Protein AF-A0A928YIR8-F1 (afdb_monomer)

Solvent-accessible surface area (backbone atoms only — not comparable to full-atom values): 10451 Å² total; per-residue (Å²): 141,81,83,78,79,80,79,69,81,86,60,67,26,74,72,43,82,44,59,33,62,51,23,65,80,41,49,69,64,38,48,52,50,54,52,49,47,69,68,24,63,66,56,48,53,52,30,46,73,36,38,26,36,39,37,39,37,25,45,78,50,76,82,36,16,16,45,24,34,45,36,41,33,59,56,59,87,77,62,70,86,77,59,74,80,74,80,69,84,79,54,55,49,80,48,75,18,68,12,80,31,99,38,52,70,60,2,43,52,44,4,45,50,48,44,48,49,26,47,37,68,64,62,91,90,46,93,36,70,29,48,52,54,52,54,51,48,54,51,48,52,56,52,48,59,51,52,68,35,72,90,62,71,71,67,101,58,91,77,46,72,44,57,38,50,58,49,50,54,52,49,54,53,50,52,54,51,50,52,53,57,62,74,72,110

Foldseek 3Di:
DDDPDDPDPPQDFAPEEEEEDCCVVVVVLVVLLVVLQVPQPLSRVLRSVFHWYWYWYKYQDPQLKIKTKIKIFGDQPDDDDVVVPDDDDLRIDIDIFMAHDNHNVRRSVRRSVVSSLCSDDDDDPDDSPVNVSVSSVVSVVVLCVLCVDPVNVDDPDPRDSNNSVVVVVVVVVVVVVVVVVVVVD

Structure (mmCIF, N/CA/C/O backbone):
data_AF-A0A928YIR8-F1
#
_entry.id   AF-A0A928YIR8-F1
#
loop_
_atom_site.group_PDB
_atom_site.id
_atom_site.type_symbol
_atom_site.label_atom_id
_atom_site.label_alt_id
_atom_site.label_comp_id
_atom_site.label_asym_id
_atom_site.label_entity_id
_atom_site.label_seq_id
_atom_site.pdbx_PDB_ins_code
_atom_site.Cartn_x
_atom_site.Cartn_y
_atom_site.Cartn_z
_atom_site.occupancy
_atom_site.B_iso_or_equiv
_atom_site.auth_seq_id
_atom_site.auth_comp_id
_atom_site.auth_asym_id
_atom_site.auth_atom_id
_atom_site.pdbx_PDB_model_num
ATOM 1 N N . MET A 1 1 ? -3.904 -4.992 46.314 1.00 41.78 1 MET A N 1
ATOM 2 C CA . MET A 1 1 ? -3.187 -4.894 45.025 1.00 41.78 1 MET A CA 1
ATOM 3 C C . MET A 1 1 ? -3.331 -6.210 44.288 1.00 41.78 1 MET A C 1
ATOM 5 O O . MET A 1 1 ? -2.848 -7.203 44.804 1.00 41.78 1 MET A O 1
ATOM 9 N N . GLN A 1 2 ? -3.997 -6.208 43.135 1.00 26.34 2 GLN A N 1
ATOM 10 C CA . GLN A 1 2 ? -3.783 -7.139 42.020 1.00 26.34 2 GLN A CA 1
ATOM 11 C C . GLN A 1 2 ? -4.569 -6.567 40.833 1.00 26.34 2 GLN A C 1
ATOM 13 O O . GLN A 1 2 ? -5.792 -6.646 40.781 1.00 26.34 2 GLN A O 1
ATOM 18 N N . VAL A 1 3 ? -3.856 -5.875 39.943 1.00 32.91 3 VAL A N 1
ATOM 19 C CA . VAL A 1 3 ? -4.401 -5.376 38.679 1.00 32.91 3 VAL A CA 1
ATOM 20 C C . VAL A 1 3 ? -4.485 -6.586 37.757 1.00 32.91 3 VAL A C 1
ATOM 22 O O . VAL A 1 3 ? -3.459 -7.174 37.417 1.00 32.91 3 VAL A O 1
ATOM 25 N N . GLN A 1 4 ? -5.709 -7.003 37.431 1.00 32.56 4 GLN A N 1
ATOM 26 C CA . GLN A 1 4 ? -5.961 -8.057 36.455 1.00 32.56 4 GLN A CA 1
ATOM 27 C C . GLN A 1 4 ? -5.321 -7.665 35.124 1.00 32.56 4 GLN A C 1
ATOM 29 O O . GLN A 1 4 ? -5.516 -6.555 34.628 1.00 32.56 4 GLN A O 1
ATOM 34 N N . GLY A 1 5 ? -4.514 -8.586 34.596 1.00 32.31 5 GLY A N 1
ATOM 35 C CA . GLY A 1 5 ? -3.762 -8.413 33.366 1.00 32.31 5 GLY A CA 1
ATOM 36 C C . GLY A 1 5 ? -4.675 -7.992 32.225 1.00 32.31 5 GLY A C 1
ATOM 37 O O . GLY A 1 5 ? -5.588 -8.716 31.838 1.00 32.31 5 GLY A O 1
ATOM 38 N N . THR A 1 6 ? -4.401 -6.815 31.674 1.00 28.73 6 THR A N 1
ATOM 39 C CA . THR A 1 6 ? -4.947 -6.378 30.399 1.00 28.73 6 THR A CA 1
ATOM 40 C C . THR A 1 6 ? -4.456 -7.347 29.332 1.00 28.73 6 THR A C 1
ATOM 42 O O . THR A 1 6 ? -3.306 -7.273 28.898 1.00 28.73 6 THR A O 1
ATOM 45 N N . THR A 1 7 ? -5.305 -8.287 28.922 1.00 37.44 7 THR A N 1
ATOM 46 C CA . THR A 1 7 ? -5.120 -9.049 27.686 1.00 37.44 7 THR A CA 1
ATOM 47 C C . THR A 1 7 ? -5.115 -8.060 26.525 1.00 37.44 7 THR A C 1
ATOM 49 O O . THR A 1 7 ? -6.163 -7.677 26.009 1.00 37.44 7 THR A O 1
ATOM 52 N N . SER A 1 8 ? -3.918 -7.605 26.154 1.00 35.88 8 SER A N 1
ATOM 53 C CA . SER A 1 8 ? -3.668 -6.851 24.931 1.00 35.88 8 SER A CA 1
ATOM 54 C C . SER A 1 8 ? -4.273 -7.613 23.749 1.00 35.88 8 SER A C 1
ATOM 56 O O . SER A 1 8 ? -4.075 -8.832 23.666 1.00 35.88 8 SER A O 1
ATOM 58 N N . PRO A 1 9 ? -4.997 -6.959 22.824 1.00 39.88 9 PRO A N 1
ATOM 59 C CA . PRO A 1 9 ? -5.522 -7.662 21.668 1.00 39.88 9 PRO A CA 1
ATOM 60 C C . PRO A 1 9 ? -4.339 -8.216 20.872 1.00 39.88 9 PRO A C 1
ATOM 62 O O . PRO A 1 9 ? -3.368 -7.512 20.589 1.00 39.88 9 PRO A O 1
ATOM 65 N N . ASN A 1 10 ? -4.395 -9.507 20.565 1.00 44.19 10 ASN A N 1
ATOM 66 C CA . ASN A 1 10 ? -3.328 -10.237 19.892 1.00 44.19 10 ASN A CA 1
ATOM 67 C C . ASN A 1 10 ? -3.354 -9.886 18.387 1.00 44.19 10 ASN A C 1
ATOM 69 O O . ASN A 1 10 ? -3.791 -10.686 17.563 1.00 44.19 10 ASN A O 1
ATOM 73 N N . PHE A 1 11 ? -2.974 -8.653 18.033 1.00 46.66 11 PHE A N 1
ATOM 74 C CA . PHE A 1 11 ? -2.904 -8.174 16.650 1.00 46.66 11 PHE A CA 1
ATOM 75 C C . PHE A 1 11 ? -1.733 -8.852 15.926 1.00 46.66 11 PHE A C 1
ATOM 77 O O . PHE A 1 11 ? -0.574 -8.686 16.312 1.00 46.66 11 PHE A O 1
ATOM 84 N N . LYS A 1 12 ? -2.019 -9.632 14.876 1.00 49.28 12 LYS A N 1
ATOM 85 C CA . LYS A 1 12 ? -1.015 -10.403 14.128 1.00 49.28 12 LYS A CA 1
ATOM 86 C C . LYS A 1 12 ? -0.893 -9.908 12.686 1.00 49.28 12 LYS A C 1
ATOM 88 O O . LYS A 1 12 ? -1.198 -10.648 11.761 1.00 49.28 12 LYS A O 1
ATOM 93 N N . ALA A 1 13 ? -0.314 -8.710 12.555 1.00 68.81 13 ALA A N 1
ATOM 94 C CA . ALA A 1 13 ? 0.559 -8.234 11.469 1.00 68.81 13 ALA A CA 1
ATOM 95 C C . ALA A 1 13 ? 0.169 -8.548 9.996 1.00 68.81 13 ALA A C 1
ATOM 97 O O . ALA A 1 13 ? -0.926 -8.990 9.659 1.00 68.81 13 ALA A O 1
ATOM 98 N N . ILE A 1 14 ? 1.084 -8.253 9.062 1.00 75.19 14 ILE A N 1
ATOM 99 C CA . ILE A 1 14 ? 0.921 -8.505 7.621 1.00 75.19 14 ILE A CA 1
ATOM 100 C C . ILE A 1 14 ? 0.743 -10.010 7.379 1.00 75.19 14 ILE A C 1
ATOM 102 O O . ILE A 1 14 ? 1.690 -10.784 7.513 1.00 75.19 14 ILE A O 1
ATOM 106 N N . LYS A 1 15 ? -0.455 -10.427 6.965 1.00 75.88 15 LYS A N 1
ATOM 107 C CA . LYS A 1 15 ? -0.803 -11.841 6.758 1.00 75.88 15 LYS A CA 1
ATOM 108 C C . LYS A 1 15 ? -0.308 -12.410 5.442 1.00 75.88 15 LYS A C 1
ATOM 110 O O . LYS A 1 15 ? -0.031 -13.601 5.336 1.00 75.88 15 LYS A O 1
ATOM 115 N N . SER A 1 16 ? -0.225 -11.572 4.415 1.00 80.19 16 SER A N 1
ATOM 116 C CA . SER A 1 16 ? 0.362 -11.959 3.137 1.00 80.19 16 SER A CA 1
ATOM 117 C C . SER A 1 16 ? 0.854 -10.745 2.373 1.00 80.19 16 SER A C 1
ATOM 119 O O . SER A 1 16 ? 0.179 -9.716 2.365 1.00 80.19 16 SER A O 1
ATOM 121 N N . VAL A 1 17 ? 1.966 -10.915 1.664 1.00 87.00 17 VAL A N 1
ATOM 122 C CA . VAL A 1 17 ? 2.472 -9.975 0.662 1.00 87.00 17 VAL A CA 1
ATOM 123 C C . VAL A 1 17 ? 2.492 -10.691 -0.679 1.00 87.00 17 VAL A C 1
ATOM 125 O O . VAL A 1 17 ? 3.039 -11.790 -0.773 1.00 87.00 17 VAL A O 1
ATOM 128 N N . ARG A 1 18 ? 1.876 -10.105 -1.707 1.00 91.00 18 ARG A N 1
ATOM 129 C CA . ARG A 1 18 ? 1.833 -10.680 -3.057 1.00 91.00 18 ARG A CA 1
ATOM 130 C C . ARG A 1 18 ? 2.233 -9.654 -4.101 1.00 91.00 18 ARG A C 1
ATOM 132 O O . ARG A 1 18 ? 1.805 -8.509 -4.022 1.00 91.00 18 ARG A O 1
ATOM 139 N N . CYS A 1 19 ? 2.981 -10.111 -5.097 1.00 92.25 19 CYS A N 1
ATOM 140 C CA . CYS A 1 19 ? 3.192 -9.396 -6.348 1.00 92.25 19 CYS A CA 1
ATOM 141 C C . CYS A 1 19 ? 2.367 -10.077 -7.448 1.00 92.25 19 CYS A C 1
ATOM 143 O O . CYS A 1 19 ? 2.414 -11.300 -7.610 1.00 92.25 19 CYS A O 1
ATOM 145 N N . GLU A 1 20 ? 1.583 -9.297 -8.185 1.00 91.50 20 GLU A N 1
ATOM 146 C CA . GLU A 1 20 ? 0.649 -9.774 -9.203 1.00 91.50 20 GLU A CA 1
ATOM 147 C C . GLU A 1 20 ? 0.781 -9.004 -10.523 1.00 91.50 20 GLU A C 1
ATOM 149 O O . GLU A 1 20 ? 1.375 -7.927 -10.590 1.00 91.50 20 GLU A O 1
ATOM 154 N N . GLY A 1 21 ? 0.228 -9.588 -11.591 1.00 93.44 21 GLY A N 1
ATOM 155 C CA . GLY A 1 21 ? 0.284 -9.020 -12.935 1.00 93.44 21 GLY A CA 1
ATOM 156 C C . GLY A 1 21 ? 1.716 -8.921 -13.466 1.00 93.44 21 GLY A C 1
ATOM 157 O O . GLY A 1 21 ? 2.490 -9.874 -13.348 1.00 93.44 21 GLY A O 1
ATOM 158 N N . LEU A 1 22 ? 2.072 -7.775 -14.044 1.00 94.44 22 LEU A N 1
ATOM 159 C CA . LEU A 1 22 ? 3.396 -7.513 -14.609 1.00 94.44 22 LEU A CA 1
ATOM 160 C C . LEU A 1 22 ? 4.515 -7.671 -13.573 1.00 94.44 22 LEU A C 1
ATOM 162 O O . LEU A 1 22 ? 5.586 -8.136 -13.938 1.00 94.44 22 LEU A O 1
ATOM 166 N N . TYR A 1 23 ? 4.269 -7.446 -12.278 1.00 95.06 23 TYR A N 1
ATOM 167 C CA . TYR A 1 23 ? 5.283 -7.688 -11.242 1.00 95.06 23 TYR A CA 1
ATOM 168 C C . TYR A 1 23 ? 5.663 -9.161 -11.051 1.00 95.06 23 TYR A C 1
ATOM 170 O O . TYR A 1 23 ? 6.688 -9.443 -10.441 1.00 95.06 23 TYR A O 1
ATOM 178 N N . LYS A 1 24 ? 4.884 -10.118 -11.575 1.00 94.00 24 LYS A N 1
ATOM 179 C CA . LYS A 1 24 ? 5.330 -11.521 -11.655 1.00 94.00 24 LYS A CA 1
ATOM 180 C C . LYS A 1 24 ? 6.338 -11.747 -12.782 1.00 94.00 24 LYS A C 1
ATOM 182 O O . LYS A 1 24 ? 7.155 -12.653 -12.678 1.00 94.00 24 LYS A O 1
ATOM 187 N N . LYS A 1 25 ? 6.248 -10.953 -13.854 1.00 92.88 25 LYS A N 1
ATOM 188 C CA . LYS A 1 25 ? 7.163 -10.996 -15.005 1.00 92.88 25 LYS A CA 1
ATOM 189 C C . LYS A 1 25 ? 8.419 -10.145 -14.770 1.00 92.88 25 LYS A C 1
ATOM 191 O O . LYS A 1 25 ? 9.476 -10.503 -15.266 1.00 92.88 25 LYS A O 1
ATOM 196 N N . PHE A 1 26 ? 8.282 -9.075 -13.986 1.00 92.69 26 PHE A N 1
ATOM 197 C CA . PHE A 1 26 ? 9.312 -8.092 -13.635 1.00 92.69 26 PHE A CA 1
ATOM 198 C C . PHE A 1 26 ? 9.459 -8.011 -12.098 1.00 92.69 26 PHE A C 1
ATOM 200 O O . PHE A 1 26 ? 8.993 -7.051 -11.464 1.00 92.69 26 PHE A O 1
ATOM 207 N N . PRO A 1 27 ? 9.988 -9.071 -11.452 1.00 92.50 27 PRO A N 1
ATOM 208 C CA . PRO A 1 27 ? 10.018 -9.198 -9.993 1.00 92.50 27 PRO A CA 1
ATOM 209 C C . PRO A 1 27 ? 10.879 -8.137 -9.297 1.00 92.50 27 PRO A C 1
ATOM 211 O O . PRO A 1 27 ? 10.595 -7.775 -8.156 1.00 92.50 27 PRO A O 1
ATOM 214 N N . GLU A 1 28 ? 11.899 -7.609 -9.968 1.00 94.94 28 GLU A N 1
ATOM 215 C CA . GLU A 1 28 ? 12.758 -6.531 -9.478 1.00 94.94 28 GLU A CA 1
ATOM 216 C C . GLU A 1 28 ? 11.964 -5.254 -9.182 1.00 94.94 28 GLU A C 1
ATOM 218 O O . GLU A 1 28 ? 12.128 -4.665 -8.112 1.00 94.94 28 GLU A O 1
ATOM 223 N N . GLN A 1 29 ? 11.019 -4.888 -10.054 1.00 93.38 29 GLN A N 1
ATOM 224 C CA . GLN A 1 29 ? 10.150 -3.727 -9.846 1.00 93.38 29 GLN A CA 1
ATOM 225 C C . GLN A 1 29 ? 9.183 -3.955 -8.677 1.00 93.38 29 GLN A C 1
ATOM 227 O O . GLN A 1 29 ? 8.980 -3.077 -7.837 1.00 93.38 29 GLN A O 1
ATOM 232 N N . GLY A 1 30 ? 8.637 -5.171 -8.561 1.00 92.62 30 GLY A N 1
ATOM 233 C CA . GLY A 1 30 ? 7.796 -5.547 -7.423 1.00 92.62 30 GLY A CA 1
ATOM 234 C C . GLY A 1 30 ? 8.561 -5.503 -6.096 1.00 92.62 30 GLY A C 1
ATOM 235 O O . GLY A 1 30 ? 8.044 -5.008 -5.094 1.00 92.62 30 GLY A O 1
ATOM 236 N N . LYS A 1 31 ? 9.818 -5.965 -6.089 1.00 94.06 31 LYS A N 1
ATOM 237 C CA . LYS A 1 31 ? 10.697 -5.936 -4.914 1.00 94.06 31 LYS A CA 1
ATOM 238 C C . LYS A 1 31 ? 10.965 -4.507 -4.439 1.00 94.06 31 LYS A C 1
ATOM 240 O O . LYS A 1 31 ? 10.884 -4.268 -3.239 1.00 94.06 31 LYS A O 1
ATOM 245 N N . ILE A 1 32 ? 11.199 -3.558 -5.351 1.00 94.06 32 ILE A N 1
ATOM 246 C CA . ILE A 1 32 ? 11.376 -2.136 -5.004 1.00 94.06 32 ILE A CA 1
ATOM 247 C C . ILE A 1 32 ? 10.167 -1.613 -4.224 1.00 94.06 32 ILE A C 1
ATOM 249 O O . ILE A 1 32 ? 10.341 -0.961 -3.192 1.00 94.06 32 ILE A O 1
ATOM 253 N N . LEU A 1 33 ? 8.943 -1.928 -4.660 1.00 93.06 33 LEU A N 1
ATOM 254 C CA . LEU A 1 33 ? 7.741 -1.484 -3.952 1.00 93.06 33 LEU A CA 1
ATOM 255 C C . LEU A 1 33 ? 7.602 -2.129 -2.578 1.00 93.06 33 LEU A C 1
ATOM 257 O O . LEU A 1 33 ? 7.309 -1.434 -1.608 1.00 93.06 33 LEU A O 1
ATOM 261 N N . VAL A 1 34 ? 7.831 -3.441 -2.486 1.00 93.19 34 VAL A N 1
ATOM 262 C CA . VAL A 1 34 ? 7.754 -4.174 -1.217 1.00 93.19 34 VAL A CA 1
ATOM 263 C C . VAL A 1 34 ? 8.771 -3.631 -0.215 1.00 93.19 34 VAL A C 1
ATOM 265 O O . VAL A 1 34 ? 8.421 -3.399 0.942 1.00 93.19 34 VAL A O 1
ATOM 268 N N . ASP A 1 35 ? 10.011 -3.417 -0.649 1.00 92.88 35 ASP A N 1
ATOM 269 C CA . ASP A 1 35 ? 11.085 -2.906 0.202 1.00 92.88 35 ASP A CA 1
ATOM 270 C C . ASP A 1 35 ? 10.786 -1.457 0.627 1.00 92.88 35 ASP A C 1
ATOM 272 O O . ASP A 1 35 ? 10.880 -1.129 1.809 1.00 92.88 35 ASP A O 1
ATOM 276 N N . THR A 1 36 ? 10.322 -0.608 -0.297 1.00 92.00 36 THR A N 1
ATOM 277 C CA . THR A 1 36 ? 9.926 0.779 0.015 1.00 92.00 36 THR A CA 1
ATOM 278 C C . THR A 1 36 ? 8.767 0.827 1.014 1.00 92.00 36 THR A C 1
ATOM 280 O O . THR A 1 36 ? 8.827 1.576 1.987 1.00 92.00 36 THR A O 1
ATOM 283 N N . PHE A 1 37 ? 7.739 -0.006 0.829 1.00 91.56 37 PHE A N 1
ATOM 284 C CA . PHE A 1 37 ? 6.606 -0.098 1.750 1.00 91.56 37 PHE A CA 1
ATOM 285 C C . PHE A 1 37 ? 7.050 -0.529 3.152 1.00 91.56 37 PHE A C 1
ATOM 287 O O . PHE A 1 37 ? 6.635 0.065 4.144 1.00 91.56 37 PHE A O 1
ATOM 294 N N . LYS A 1 38 ? 7.924 -1.540 3.246 1.00 89.44 38 LYS A N 1
ATOM 295 C CA . LYS A 1 38 ? 8.458 -2.031 4.527 1.00 89.44 38 LYS A CA 1
ATOM 296 C C . LYS A 1 38 ? 9.321 -1.000 5.253 1.00 89.44 38 LYS A C 1
ATOM 298 O O . LYS A 1 38 ? 9.377 -1.020 6.480 1.00 89.44 38 LYS A O 1
ATOM 303 N N . ASN A 1 39 ? 9.979 -0.114 4.511 1.00 89.44 39 ASN A N 1
ATOM 304 C CA . ASN A 1 39 ? 10.796 0.958 5.075 1.00 89.44 39 ASN A CA 1
ATOM 305 C C . ASN A 1 39 ? 9.970 2.177 5.520 1.00 89.44 39 ASN A C 1
ATOM 307 O O . ASN A 1 39 ? 10.474 3.007 6.277 1.00 89.44 39 ASN A O 1
ATOM 311 N N . ASN A 1 40 ? 8.707 2.287 5.099 1.00 88.38 40 ASN A N 1
ATOM 312 C CA . ASN A 1 40 ? 7.803 3.334 5.561 1.00 88.38 40 ASN A CA 1
ATOM 313 C C . ASN A 1 40 ? 7.278 3.002 6.972 1.00 88.38 40 ASN A C 1
ATOM 315 O O . ASN A 1 40 ? 6.530 2.040 7.177 1.00 88.38 40 ASN A O 1
ATOM 319 N N . LYS A 1 41 ? 7.656 3.819 7.962 1.00 87.25 41 LYS A N 1
ATOM 320 C CA . LYS A 1 41 ? 7.324 3.580 9.376 1.00 87.25 41 LYS A CA 1
ATOM 321 C C . LYS A 1 41 ? 5.823 3.649 9.625 1.00 87.25 41 LYS A C 1
ATOM 323 O O . LYS A 1 41 ? 5.278 2.771 10.290 1.00 87.25 41 LYS A O 1
ATOM 328 N N . THR A 1 42 ? 5.155 4.642 9.043 1.00 87.75 42 THR A N 1
ATOM 329 C CA . THR A 1 42 ? 3.708 4.846 9.199 1.00 87.75 42 THR A CA 1
ATOM 330 C C . THR A 1 42 ? 2.909 3.653 8.663 1.00 87.75 42 THR A C 1
ATOM 332 O O . THR A 1 42 ? 1.983 3.168 9.316 1.00 87.75 42 THR A O 1
ATOM 335 N N . ALA A 1 43 ? 3.297 3.127 7.500 1.00 89.19 43 ALA A N 1
ATOM 336 C CA . ALA A 1 43 ? 2.702 1.941 6.897 1.00 89.19 43 ALA A CA 1
ATOM 337 C C . ALA A 1 43 ? 2.896 0.703 7.770 1.00 89.19 43 ALA A C 1
ATOM 339 O O . ALA A 1 43 ? 1.937 -0.028 8.034 1.00 89.19 43 ALA A O 1
ATOM 340 N N . MET 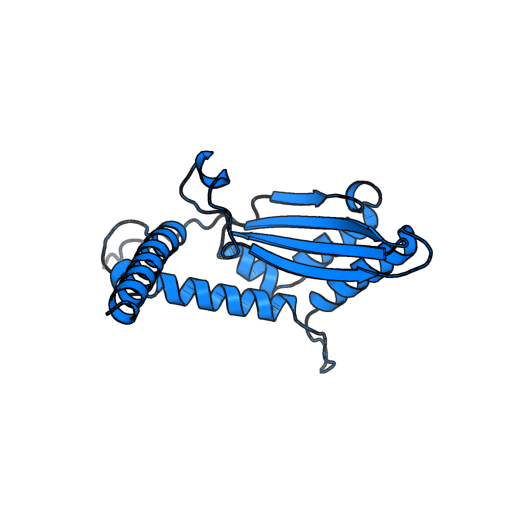A 1 44 ? 4.108 0.494 8.285 1.00 88.69 44 MET A N 1
ATOM 341 C CA . MET A 1 44 ? 4.392 -0.638 9.162 1.00 88.69 44 MET A CA 1
ATOM 342 C C . MET A 1 44 ? 3.658 -0.548 10.501 1.00 88.69 44 MET A C 1
ATOM 344 O O . MET A 1 44 ? 3.186 -1.566 11.000 1.00 88.69 44 MET A O 1
ATOM 348 N N . GLU A 1 45 ? 3.510 0.644 11.077 1.00 85.75 45 GLU A N 1
ATOM 349 C CA . GLU A 1 45 ? 2.702 0.851 12.282 1.00 85.75 45 GLU A CA 1
ATOM 350 C C . GLU A 1 45 ? 1.219 0.589 12.038 1.00 85.75 45 GLU A C 1
ATOM 352 O O . GLU A 1 45 ? 0.574 -0.078 12.847 1.00 85.75 45 GLU A O 1
ATOM 357 N N . PHE A 1 46 ? 0.680 1.044 10.907 1.00 85.75 46 PHE A N 1
ATOM 358 C CA . PHE A 1 46 ? -0.689 0.725 10.515 1.00 85.75 46 PHE A CA 1
ATOM 359 C C . PHE A 1 46 ? -0.894 -0.793 10.395 1.00 85.75 46 PHE A C 1
ATOM 361 O O . PHE A 1 46 ? -1.835 -1.341 10.967 1.00 85.75 46 PHE A O 1
ATOM 368 N N . CYS A 1 47 ? 0.032 -1.496 9.738 1.00 83.75 47 CYS A N 1
ATOM 369 C CA . CYS A 1 47 ? -0.026 -2.952 9.581 1.00 83.75 47 CYS A CA 1
ATOM 370 C C . CYS A 1 47 ? 0.192 -3.729 10.892 1.00 83.75 47 CYS A C 1
ATOM 372 O O . CYS A 1 47 ? -0.097 -4.920 10.940 1.00 83.75 47 CYS A O 1
ATOM 374 N N . LYS A 1 48 ? 0.718 -3.100 11.954 1.00 81.38 48 LYS A N 1
ATOM 375 C CA . LYS A 1 48 ? 0.777 -3.698 13.302 1.00 81.38 48 LYS A CA 1
ATOM 376 C C . LYS A 1 48 ? -0.559 -3.596 14.036 1.00 81.38 48 LYS A C 1
ATOM 378 O O . LYS A 1 48 ? -0.839 -4.437 14.882 1.00 81.38 48 LYS A O 1
ATOM 383 N N . LYS A 1 49 ? -1.360 -2.570 13.733 1.00 76.81 49 LYS A N 1
ATOM 384 C CA . LYS A 1 49 ? -2.672 -2.333 14.359 1.00 76.81 49 LYS A CA 1
ATOM 385 C C . LYS A 1 49 ? -3.772 -3.200 13.758 1.00 76.81 49 LYS A C 1
ATOM 387 O O . LYS A 1 49 ? -4.742 -3.502 14.443 1.00 76.81 49 LYS A O 1
ATOM 392 N N . TYR A 1 50 ? -3.638 -3.578 12.491 1.00 75.62 50 TYR A N 1
ATOM 393 C CA . TYR A 1 50 ? -4.678 -4.284 11.753 1.00 75.62 50 TYR A CA 1
ATOM 394 C C . TYR A 1 50 ? -4.103 -5.489 11.019 1.00 75.62 50 TYR A C 1
ATOM 396 O O . TYR A 1 50 ? -3.013 -5.429 10.455 1.00 75.62 50 TYR A O 1
ATOM 404 N N . ASP A 1 51 ? -4.873 -6.571 10.977 1.00 75.25 51 ASP A N 1
ATOM 405 C CA . ASP A 1 51 ? -4.565 -7.716 10.134 1.00 75.25 51 ASP A CA 1
ATOM 406 C C . ASP A 1 51 ? -4.747 -7.316 8.665 1.00 75.25 51 ASP A C 1
ATOM 408 O O . ASP A 1 51 ? -5.863 -7.022 8.231 1.00 75.25 51 ASP A O 1
ATOM 412 N N . VAL A 1 52 ? -3.664 -7.311 7.887 1.00 79.94 52 VAL A N 1
ATOM 413 C CA . VAL A 1 52 ? -3.710 -6.845 6.493 1.00 79.94 52 VAL A CA 1
ATOM 414 C C . VAL A 1 52 ? -3.204 -7.872 5.494 1.00 79.94 52 VAL A C 1
ATOM 416 O O . VAL A 1 52 ? -2.268 -8.632 5.755 1.00 79.94 52 VAL A O 1
ATOM 419 N N . LYS A 1 53 ? -3.786 -7.845 4.296 1.00 84.81 53 LYS A N 1
ATOM 420 C CA . LYS A 1 53 ? -3.241 -8.486 3.096 1.00 84.81 53 LYS A CA 1
ATOM 421 C C . LYS A 1 53 ? -2.761 -7.404 2.140 1.00 84.81 53 LYS A C 1
ATOM 423 O O . LYS A 1 53 ? -3.530 -6.520 1.773 1.00 84.81 53 LYS A O 1
ATOM 428 N N . LEU A 1 54 ? -1.500 -7.494 1.734 1.00 89.25 54 LEU A N 1
ATOM 429 C CA . LEU A 1 54 ? -0.862 -6.564 0.810 1.00 89.25 54 LEU A CA 1
ATOM 430 C C . LEU A 1 54 ? -0.753 -7.201 -0.574 1.00 89.25 54 LEU A C 1
ATOM 432 O O . LEU A 1 54 ? -0.215 -8.304 -0.714 1.00 89.25 54 LEU A O 1
ATOM 436 N N . VAL A 1 55 ? -1.240 -6.496 -1.592 1.00 91.56 55 VAL A N 1
ATOM 437 C CA . VAL A 1 55 ? -1.094 -6.883 -2.997 1.00 91.56 55 VAL A CA 1
ATOM 438 C C . VAL A 1 55 ? -0.492 -5.718 -3.773 1.00 91.56 55 VAL A C 1
ATOM 440 O O . VAL A 1 55 ? -1.079 -4.644 -3.856 1.00 91.56 55 VAL A O 1
ATOM 443 N N . PHE A 1 56 ? 0.676 -5.956 -4.356 1.00 93.88 56 PHE A N 1
ATOM 444 C CA . PHE A 1 56 ? 1.327 -5.081 -5.320 1.00 93.88 56 PHE A CA 1
ATOM 445 C C . PHE A 1 56 ? 0.980 -5.601 -6.710 1.00 93.88 56 PHE A C 1
ATOM 447 O O . PHE A 1 56 ? 1.357 -6.716 -7.074 1.00 93.88 56 PHE A O 1
ATOM 454 N N . HIS A 1 57 ? 0.219 -4.831 -7.476 1.00 94.38 57 HIS A N 1
ATOM 455 C CA . HIS A 1 57 ? -0.313 -5.258 -8.767 1.00 94.38 57 HIS A CA 1
ATOM 456 C C . HIS A 1 57 ? 0.140 -4.305 -9.865 1.00 94.38 57 HIS A C 1
ATOM 458 O O . HIS A 1 57 ? 0.163 -3.099 -9.648 1.00 94.38 57 HIS A O 1
ATOM 464 N N . ALA A 1 58 ? 0.464 -4.827 -11.044 1.00 96.12 58 ALA A N 1
ATOM 465 C CA . ALA A 1 58 ? 0.631 -4.000 -12.232 1.00 96.12 58 ALA A CA 1
ATOM 466 C C . ALA A 1 58 ? -0.033 -4.647 -13.443 1.00 96.12 58 ALA A C 1
ATOM 468 O O . ALA A 1 58 ? 0.123 -5.847 -13.666 1.00 96.12 58 ALA A O 1
ATOM 469 N N . CYS A 1 59 ? -0.737 -3.861 -14.245 1.00 95.00 59 CYS A N 1
ATOM 470 C CA . CYS A 1 59 ? -1.370 -4.320 -15.474 1.00 95.00 59 CYS A CA 1
ATOM 471 C C . CYS A 1 59 ? -1.079 -3.358 -16.623 1.00 95.00 59 CYS A C 1
ATOM 473 O O . CYS A 1 59 ? -1.011 -2.145 -16.426 1.00 95.00 59 CYS A O 1
ATOM 475 N N . GLU A 1 60 ? -0.906 -3.921 -17.816 1.00 93.50 60 GLU A N 1
ATOM 476 C CA . GLU A 1 60 ? -0.890 -3.144 -19.052 1.00 93.50 60 GLU A CA 1
ATOM 477 C C . GLU A 1 60 ? -2.321 -2.690 -19.368 1.00 93.50 60 GLU A C 1
ATOM 479 O O . GLU A 1 60 ? -3.270 -3.474 -19.286 1.00 93.50 60 GLU A O 1
ATOM 484 N N . GLU A 1 61 ? -2.458 -1.412 -19.687 1.00 90.31 61 GLU A N 1
ATOM 485 C CA . GLU A 1 61 ? -3.659 -0.762 -20.192 1.00 90.31 61 GLU A CA 1
ATOM 486 C C . GLU A 1 61 ? -3.437 -0.386 -21.674 1.00 90.31 61 GLU A C 1
ATOM 488 O O . GLU A 1 61 ? -2.475 -0.814 -22.314 1.00 90.31 61 GLU A O 1
ATOM 493 N N . ALA A 1 62 ? -4.349 0.378 -22.279 1.00 87.50 62 ALA A N 1
ATOM 494 C CA . ALA A 1 62 ? -4.258 0.712 -23.700 1.00 87.50 62 ALA A CA 1
ATOM 495 C C . ALA A 1 62 ? -2.940 1.432 -24.056 1.00 87.50 62 ALA A C 1
ATOM 497 O O . ALA A 1 62 ? -2.393 2.192 -23.257 1.00 87.50 62 ALA A O 1
ATOM 498 N N . MET A 1 63 ? -2.458 1.235 -25.288 1.00 85.25 63 MET A N 1
ATOM 499 C CA . MET A 1 63 ? -1.282 1.932 -25.840 1.00 85.25 63 MET A CA 1
ATOM 500 C C . MET A 1 63 ? 0.001 1.769 -25.003 1.00 85.25 63 MET A C 1
ATOM 502 O O . MET A 1 63 ? 0.732 2.734 -24.803 1.00 85.25 63 MET A O 1
ATOM 506 N N . HIS A 1 64 ? 0.274 0.560 -24.500 1.00 89.19 64 HIS A N 1
ATOM 507 C CA . HIS A 1 64 ? 1.447 0.251 -23.664 1.00 89.19 64 HIS A CA 1
ATOM 508 C C . HIS A 1 64 ? 1.530 1.037 -22.353 1.00 89.19 64 HIS A C 1
ATOM 510 O O . HIS A 1 64 ? 2.571 1.023 -21.687 1.00 89.19 64 HIS A O 1
ATOM 516 N N . SER A 1 65 ? 0.452 1.711 -21.951 1.00 93.19 65 SER A N 1
ATOM 517 C CA . SER A 1 65 ? 0.375 2.311 -20.628 1.00 93.19 65 SER A CA 1
ATOM 518 C C . SER A 1 65 ? 0.324 1.216 -19.567 1.00 93.19 65 SER A C 1
ATOM 520 O O . SER A 1 65 ? -0.150 0.108 -19.805 1.00 93.19 65 SER A O 1
ATOM 522 N N . VAL A 1 66 ? 0.868 1.499 -18.391 1.00 96.44 66 VAL A N 1
ATOM 523 C CA . VAL A 1 66 ? 0.873 0.561 -17.272 1.00 96.44 66 VAL A CA 1
ATOM 524 C C . VAL A 1 66 ? 0.332 1.260 -16.046 1.00 96.44 66 VAL A C 1
ATOM 526 O O . VAL A 1 66 ? 0.796 2.336 -15.659 1.00 96.44 66 VAL A O 1
ATOM 529 N N . LYS A 1 67 ? -0.630 0.603 -15.407 1.00 95.75 67 LYS A N 1
ATOM 530 C CA . LYS A 1 67 ? -1.120 0.965 -14.088 1.00 95.75 67 LYS A CA 1
ATOM 531 C C . LYS A 1 67 ? -0.481 0.051 -13.061 1.00 95.75 67 LYS A C 1
ATOM 533 O O . LYS A 1 67 ? -0.697 -1.159 -13.075 1.00 95.75 67 LYS A O 1
ATOM 538 N N . SER A 1 68 ? 0.255 0.645 -12.136 1.00 95.88 68 SER A N 1
ATOM 539 C CA . SER A 1 68 ? 0.741 -0.021 -10.934 1.00 95.88 68 SER A CA 1
ATOM 540 C C . SER A 1 68 ? -0.123 0.364 -9.743 1.00 95.88 68 SER A C 1
ATOM 542 O O . SER A 1 68 ? -0.597 1.495 -9.656 1.00 95.88 68 SER A O 1
ATOM 544 N N . SER A 1 69 ? -0.342 -0.548 -8.801 1.00 93.69 69 SER A N 1
ATOM 545 C CA . SER A 1 69 ? -1.173 -0.302 -7.622 1.00 93.69 69 SER A CA 1
ATOM 546 C C . SER A 1 69 ? -0.664 -1.011 -6.367 1.00 93.69 69 SER A C 1
ATOM 548 O O . SER A 1 69 ? -0.160 -2.133 -6.429 1.00 93.69 69 SER A O 1
ATOM 550 N N . ILE A 1 70 ? -0.848 -0.357 -5.220 1.00 93.12 70 ILE A N 1
ATOM 551 C CA . ILE A 1 70 ? -0.694 -0.924 -3.878 1.00 93.12 70 ILE A CA 1
ATOM 552 C C . ILE A 1 70 ? -2.092 -1.085 -3.300 1.00 93.12 70 ILE A C 1
ATOM 554 O O . ILE A 1 70 ? -2.816 -0.107 -3.120 1.00 93.12 70 ILE A O 1
ATOM 558 N N . LEU A 1 71 ? -2.460 -2.326 -3.003 1.00 90.38 71 LEU A N 1
ATOM 559 C CA . LEU A 1 71 ? -3.744 -2.673 -2.416 1.00 90.38 71 LEU A CA 1
ATOM 560 C C . LEU A 1 71 ? -3.518 -3.212 -1.005 1.00 90.38 71 LEU A C 1
ATOM 562 O O . LEU A 1 71 ? -2.851 -4.233 -0.822 1.00 90.38 71 LEU A O 1
ATOM 566 N N . ILE A 1 72 ? -4.098 -2.541 -0.013 1.00 88.56 72 ILE A N 1
ATOM 567 C CA . ILE A 1 72 ? -4.072 -2.968 1.389 1.00 88.56 72 ILE A CA 1
ATOM 568 C C . ILE A 1 72 ? -5.485 -3.375 1.758 1.00 88.56 72 ILE A C 1
ATOM 570 O O . ILE A 1 72 ? -6.363 -2.525 1.889 1.00 88.56 72 ILE A O 1
ATOM 574 N N . PHE A 1 73 ? -5.704 -4.672 1.914 1.00 82.88 73 PHE A N 1
ATOM 575 C CA . PHE A 1 73 ? -6.981 -5.210 2.353 1.00 82.88 73 PHE A CA 1
ATOM 576 C C . PHE A 1 73 ? -6.946 -5.419 3.859 1.00 82.88 73 PHE A C 1
ATOM 578 O O . PHE A 1 73 ? -6.085 -6.147 4.358 1.00 82.88 73 PHE A O 1
ATOM 585 N N . LEU A 1 74 ? -7.892 -4.814 4.566 1.00 75.44 74 LEU A N 1
ATOM 586 C CA . LEU A 1 74 ? -8.126 -5.077 5.979 1.00 75.44 74 LEU A CA 1
ATOM 587 C C . LEU A 1 74 ? -8.845 -6.423 6.086 1.00 75.44 74 LEU A C 1
ATOM 589 O O . LEU A 1 74 ? -9.951 -6.587 5.569 1.00 75.44 74 LEU A O 1
ATOM 593 N N . GLU A 1 75 ? -8.212 -7.423 6.698 1.00 63.81 75 GLU A N 1
ATOM 594 C CA . GLU A 1 75 ? -8.863 -8.711 6.887 1.00 63.81 75 GLU A CA 1
ATOM 595 C C . GLU A 1 75 ? -9.749 -8.667 8.130 1.00 63.81 75 GLU A C 1
ATOM 597 O O . GLU A 1 75 ? -9.283 -8.462 9.247 1.00 63.81 75 GLU A O 1
ATOM 602 N N . ASN A 1 76 ? -11.041 -8.908 7.920 1.00 51.88 76 ASN A N 1
ATOM 603 C CA . ASN A 1 76 ? -12.005 -9.130 8.986 1.00 51.88 76 A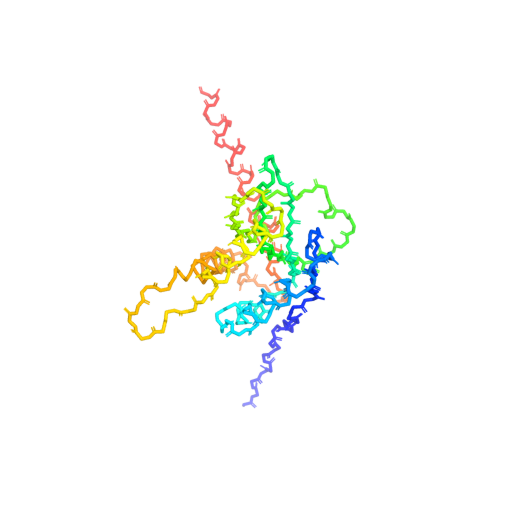SN A CA 1
ATOM 604 C C . ASN A 1 76 ? -11.626 -10.382 9.810 1.00 51.88 76 ASN A C 1
ATOM 606 O O . ASN A 1 76 ? -11.707 -11.481 9.255 1.00 51.88 76 ASN A O 1
ATOM 610 N N . PRO A 1 77 ? -11.314 -10.300 11.120 1.00 42.75 77 PRO A N 1
ATOM 611 C CA . PRO A 1 77 ? -11.202 -11.475 11.987 1.00 42.75 77 PRO A C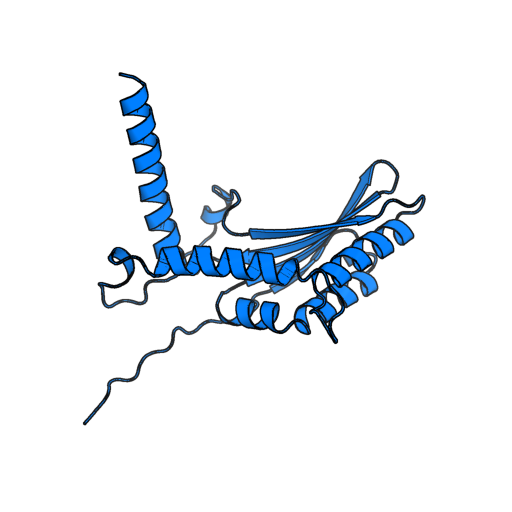A 1
ATOM 612 C C . PRO A 1 77 ? -12.422 -12.417 12.000 1.00 42.75 77 PRO A C 1
ATOM 614 O O . PRO A 1 77 ? -12.252 -13.592 12.319 1.00 42.75 77 PRO A O 1
ATOM 617 N N . THR A 1 78 ? -13.638 -11.995 11.608 1.00 38.66 78 THR A N 1
ATOM 618 C CA . THR A 1 78 ? -14.797 -12.916 11.552 1.00 38.66 78 THR A CA 1
ATOM 619 C C . THR A 1 78 ? -15.155 -13.415 10.141 1.00 38.66 78 THR A C 1
ATOM 621 O O . THR A 1 78 ? -16.095 -12.945 9.496 1.00 38.66 78 THR A O 1
ATOM 624 N N . LYS A 1 79 ? -14.457 -14.505 9.789 1.00 40.53 79 LYS A N 1
ATOM 625 C CA . LYS A 1 79 ? -14.912 -15.696 9.036 1.00 40.53 79 LYS A CA 1
ATOM 626 C C . LYS A 1 79 ? -14.972 -15.663 7.503 1.00 40.53 79 LYS A C 1
ATOM 628 O O . LYS A 1 79 ? -15.714 -14.897 6.905 1.00 40.53 79 LYS A O 1
ATOM 633 N N . GLY A 1 80 ? -14.405 -16.737 6.938 1.00 37.44 80 GLY A N 1
ATOM 634 C CA . GLY A 1 80 ? -15.170 -17.712 6.151 1.00 37.44 80 GLY A CA 1
ATOM 635 C C . GLY A 1 80 ? -15.585 -17.303 4.737 1.00 37.44 80 GLY A C 1
ATOM 636 O O . GLY A 1 80 ? -15.721 -16.135 4.385 1.00 37.44 80 GLY A O 1
ATOM 637 N N . TRP A 1 81 ? -15.798 -18.315 3.900 1.00 36.44 81 TRP A N 1
ATOM 638 C CA . TRP A 1 81 ? -15.913 -18.188 2.445 1.00 36.44 81 TRP A CA 1
ATOM 639 C C . TRP A 1 81 ? -17.110 -17.352 1.930 1.00 36.44 81 TRP A C 1
ATOM 641 O O . TRP A 1 81 ? -17.103 -16.945 0.771 1.00 36.44 81 TRP A O 1
ATOM 651 N N . PHE A 1 82 ? -18.088 -17.024 2.789 1.00 35.41 82 PHE A N 1
ATOM 652 C C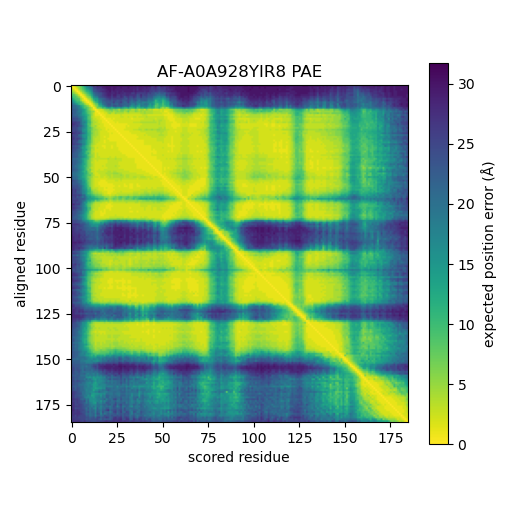A . PHE A 1 82 ? -19.243 -16.174 2.456 1.00 35.41 82 PHE A CA 1
ATOM 653 C C . PHE A 1 82 ? -18.908 -14.672 2.367 1.00 35.41 82 PHE A C 1
ATOM 655 O O . PHE A 1 82 ? -19.711 -13.892 1.864 1.00 35.41 82 PHE A O 1
ATOM 662 N N . SER A 1 83 ? -17.704 -14.259 2.777 1.00 40.47 83 SER A N 1
ATOM 663 C CA . SER A 1 83 ? -17.20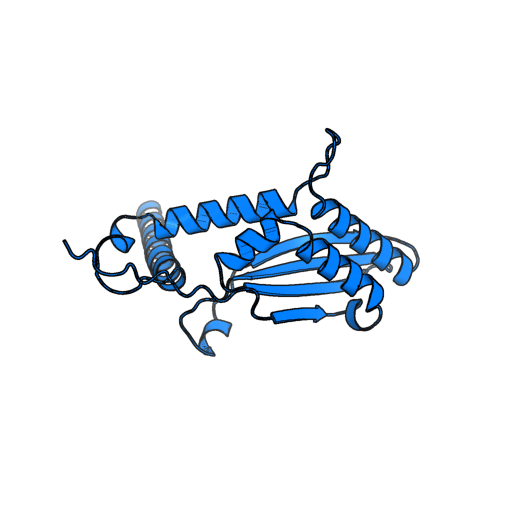0 -12.880 2.631 1.00 40.47 83 SER A CA 1
ATOM 664 C C . SER A 1 83 ? -16.977 -12.439 1.176 1.00 40.47 83 SER A C 1
ATOM 666 O O . SER A 1 83 ? -16.822 -11.250 0.911 1.00 40.47 83 SER A O 1
ATOM 668 N N . ARG A 1 84 ? -17.001 -13.368 0.211 1.00 38.09 84 ARG A N 1
ATOM 669 C CA . ARG A 1 84 ? -16.805 -13.064 -1.216 1.00 38.09 84 ARG A CA 1
ATOM 670 C C . ARG A 1 84 ? -17.976 -12.323 -1.872 1.00 38.09 84 ARG A C 1
ATOM 672 O O . ARG A 1 84 ? -17.776 -11.750 -2.936 1.00 38.09 84 ARG A O 1
ATOM 679 N N . LEU A 1 85 ? -19.163 -12.314 -1.262 1.00 36.59 85 LEU A N 1
ATOM 680 C CA . LEU A 1 85 ? -20.391 -11.809 -1.894 1.00 36.59 85 LEU A CA 1
ATOM 681 C C . LEU A 1 85 ? -20.736 -10.339 -1.583 1.00 36.59 85 LEU A C 1
ATOM 683 O O . LEU A 1 85 ? -21.659 -9.813 -2.190 1.00 36.59 85 LEU A O 1
ATOM 687 N N . ILE A 1 86 ? -20.015 -9.650 -0.685 1.00 40.69 86 ILE A N 1
ATOM 688 C CA . ILE A 1 86 ? -20.351 -8.265 -0.265 1.00 40.69 86 ILE A CA 1
ATOM 689 C C . ILE A 1 86 ? -19.090 -7.374 -0.198 1.00 40.69 86 ILE A C 1
ATOM 691 O O . ILE A 1 86 ? -18.908 -6.547 0.696 1.00 40.69 86 ILE A O 1
ATOM 695 N N . ASN A 1 87 ? -18.166 -7.574 -1.141 1.00 43.47 87 ASN A N 1
ATOM 696 C CA . ASN A 1 87 ? -16.925 -6.805 -1.262 1.00 43.47 87 ASN A CA 1
ATOM 697 C C . ASN A 1 87 ? -17.184 -5.481 -2.003 1.00 43.47 87 ASN A C 1
ATOM 699 O O . ASN A 1 87 ? -17.116 -5.424 -3.228 1.00 43.47 87 ASN A O 1
ATOM 703 N N . GLY A 1 88 ? -17.458 -4.402 -1.270 1.00 40.69 88 GLY A N 1
ATOM 704 C CA . GLY A 1 88 ? -17.650 -3.071 -1.848 1.00 40.69 88 GLY A CA 1
ATOM 705 C C . GLY A 1 88 ? -16.923 -1.988 -1.055 1.00 40.69 88 GLY A C 1
ATOM 706 O O . GLY A 1 88 ? -17.359 -1.631 0.030 1.00 40.69 88 GLY A O 1
ATOM 707 N N . LYS A 1 89 ? -15.825 -1.470 -1.615 1.00 43.34 89 LYS A N 1
ATOM 708 C CA . LYS A 1 89 ? -15.135 -0.189 -1.324 1.00 43.34 89 LYS A CA 1
ATOM 709 C C . LYS A 1 89 ? -14.558 0.123 0.072 1.00 43.34 89 LYS A C 1
ATOM 711 O O . LYS A 1 89 ? -13.578 0.859 0.109 1.00 43.34 89 LYS A O 1
ATOM 716 N N . TYR A 1 90 ? -15.066 -0.395 1.188 1.00 48.06 90 TYR A N 1
ATOM 717 C CA . TYR A 1 90 ? -14.685 0.140 2.514 1.00 48.06 90 TYR A CA 1
ATOM 718 C C . TYR A 1 90 ? -13.461 -0.517 3.178 1.00 48.06 90 TYR A C 1
ATOM 720 O O . TYR A 1 90 ? -12.812 0.123 4.005 1.00 48.06 90 TYR A O 1
ATOM 728 N N . ASP A 1 91 ? -13.084 -1.730 2.765 1.00 63.84 91 ASP A N 1
ATOM 729 C CA . ASP A 1 91 ? -12.040 -2.534 3.432 1.00 63.84 91 ASP A CA 1
ATOM 730 C C . ASP A 1 91 ? -10.689 -2.515 2.693 1.00 63.84 91 ASP A C 1
ATOM 732 O O . ASP A 1 91 ? -9.829 -3.369 2.924 1.00 63.84 91 ASP A O 1
ATOM 736 N N . LYS A 1 92 ? -10.506 -1.566 1.765 1.00 76.12 92 LYS A N 1
ATOM 737 C CA . LYS A 1 92 ? -9.324 -1.490 0.903 1.00 76.12 92 LYS A CA 1
ATOM 738 C C . LYS A 1 92 ? -8.742 -0.082 0.875 1.00 76.12 92 LYS A C 1
ATOM 740 O O . LYS A 1 92 ? -9.465 0.881 0.634 1.00 76.12 92 LYS A O 1
ATOM 745 N N . ILE A 1 93 ? -7.431 0.025 1.052 1.00 83.44 93 ILE A N 1
ATOM 746 C CA . ILE A 1 93 ? -6.664 1.200 0.631 1.00 83.44 93 ILE A CA 1
ATOM 747 C C . ILE A 1 93 ? -6.119 0.889 -0.761 1.00 83.44 93 ILE A C 1
ATOM 749 O O . ILE A 1 93 ? -5.493 -0.154 -0.954 1.00 83.44 93 ILE A O 1
ATOM 753 N N . ASP A 1 94 ? -6.416 1.762 -1.720 1.00 88.06 94 ASP A N 1
ATOM 754 C CA . ASP A 1 94 ? -5.987 1.662 -3.115 1.00 88.06 94 ASP A CA 1
ATOM 755 C C . ASP A 1 94 ? -5.149 2.885 -3.463 1.00 88.06 94 ASP A C 1
ATOM 757 O O . ASP A 1 94 ? -5.619 4.014 -3.324 1.00 88.06 94 ASP A O 1
ATOM 761 N N . LEU A 1 95 ? -3.920 2.661 -3.904 1.00 90.56 95 LEU A N 1
ATOM 762 C CA . LEU A 1 95 ? -3.036 3.715 -4.366 1.00 90.56 95 LEU A CA 1
ATOM 763 C C . LEU A 1 95 ? -2.450 3.290 -5.703 1.00 90.56 95 LEU A C 1
ATOM 765 O O . LEU A 1 95 ? -1.837 2.227 -5.784 1.00 90.56 95 LEU A O 1
ATOM 769 N N . ALA A 1 96 ? -2.626 4.111 -6.737 1.00 92.00 96 ALA A N 1
ATOM 770 C CA . ALA A 1 96 ? -2.230 3.773 -8.098 1.00 92.00 96 ALA A CA 1
ATOM 771 C C . ALA A 1 96 ? -1.296 4.818 -8.713 1.00 92.00 96 ALA A C 1
ATOM 773 O O . ALA A 1 96 ? -1.510 6.017 -8.557 1.00 92.00 96 ALA A O 1
ATOM 774 N N . GLY A 1 97 ? -0.291 4.347 -9.449 1.00 91.75 97 GLY A N 1
ATOM 775 C CA . GLY A 1 97 ? 0.601 5.148 -10.283 1.00 91.75 97 GLY A CA 1
ATOM 776 C C . GLY A 1 97 ? 0.508 4.693 -11.737 1.00 91.75 97 GLY A C 1
ATOM 777 O O . GLY A 1 97 ? 0.379 3.498 -12.002 1.00 91.75 97 GLY A O 1
ATOM 778 N N . TYR A 1 98 ? 0.579 5.639 -12.673 1.00 93.75 98 TYR A N 1
ATOM 779 C CA . TYR A 1 98 ? 0.475 5.371 -14.110 1.00 93.75 98 TYR A CA 1
ATOM 780 C C . TYR A 1 98 ? 1.766 5.739 -14.831 1.00 93.75 98 TYR A C 1
ATOM 782 O O . TYR A 1 98 ? 2.360 6.784 -14.565 1.00 93.75 98 TYR A O 1
ATOM 790 N N . GLY A 1 99 ? 2.172 4.895 -15.767 1.00 93.81 99 GLY A N 1
ATOM 791 C CA . GLY A 1 99 ? 3.256 5.150 -16.700 1.00 93.81 99 GLY A CA 1
ATOM 792 C C . GLY A 1 99 ? 2.725 5.029 -18.114 1.00 93.81 99 GLY A C 1
ATOM 793 O O . GLY A 1 99 ? 1.926 4.142 -18.407 1.00 93.81 99 GLY A O 1
ATOM 794 N N . ASN A 1 100 ? 3.133 5.947 -18.980 1.00 94.06 100 ASN A N 1
ATOM 795 C CA . ASN A 1 100 ? 2.696 5.956 -20.369 1.00 94.06 100 ASN A CA 1
ATOM 796 C C . ASN A 1 100 ? 3.901 6.248 -21.258 1.00 94.06 100 ASN A C 1
ATOM 798 O O . ASN A 1 100 ? 4.293 7.397 -21.483 1.00 94.06 100 ASN A O 1
ATOM 802 N N . LYS A 1 101 ? 4.535 5.164 -21.686 1.00 93.19 101 LYS A N 1
ATOM 803 C CA . LYS A 1 101 ? 5.679 5.127 -22.584 1.00 93.19 101 LYS A CA 1
ATOM 804 C C . LYS A 1 101 ? 5.348 4.181 -23.733 1.00 93.19 101 LYS A C 1
ATOM 806 O O . LYS A 1 101 ? 4.537 3.274 -23.593 1.00 93.19 101 LYS A O 1
ATOM 811 N N . TYR A 1 102 ? 6.051 4.343 -24.849 1.00 88.50 102 TYR A N 1
ATOM 812 C CA . TYR A 1 102 ? 5.910 3.499 -26.043 1.00 88.50 102 TYR A CA 1
ATOM 813 C C . TYR A 1 102 ? 6.370 2.039 -25.848 1.00 88.50 102 TYR A C 1
ATOM 815 O O . TYR A 1 102 ? 6.461 1.289 -26.812 1.00 88.50 102 TYR A O 1
ATOM 823 N N . GLU A 1 103 ? 6.700 1.635 -24.620 1.00 91.56 103 GLU A N 1
ATOM 824 C CA . GLU A 1 103 ? 7.193 0.308 -24.277 1.00 91.56 103 GLU A CA 1
ATOM 825 C C . GLU A 1 103 ? 6.722 -0.066 -22.868 1.00 91.56 103 GLU A C 1
ATOM 827 O O . GLU A 1 103 ? 6.925 0.693 -21.918 1.00 91.56 103 GLU A O 1
ATOM 832 N N . VAL A 1 104 ? 6.151 -1.265 -22.725 1.00 91.56 104 VAL A N 1
ATOM 833 C CA . VAL A 1 104 ? 5.556 -1.755 -21.469 1.00 91.56 104 VAL A CA 1
ATOM 834 C C . VAL A 1 104 ? 6.555 -1.751 -20.312 1.00 91.56 104 VAL A C 1
ATOM 836 O O . VAL A 1 104 ? 6.198 -1.352 -19.207 1.00 91.56 104 VAL A O 1
ATOM 839 N N . GLY A 1 105 ? 7.813 -2.141 -20.553 1.00 93.25 105 GLY A N 1
ATOM 840 C CA . GLY A 1 105 ? 8.859 -2.133 -19.524 1.00 93.25 105 GLY A CA 1
ATOM 841 C C . GLY A 1 105 ? 9.123 -0.729 -18.973 1.00 93.25 105 GLY A C 1
ATOM 842 O O . GLY A 1 105 ? 9.101 -0.519 -17.763 1.00 93.25 105 GLY A O 1
ATOM 843 N N . LYS A 1 106 ? 9.252 0.266 -19.858 1.00 94.75 106 LYS A N 1
ATOM 844 C CA . LYS A 1 106 ? 9.448 1.672 -19.468 1.00 94.75 106 LYS A CA 1
ATOM 845 C C . LYS A 1 106 ? 8.211 2.271 -18.798 1.00 94.75 106 LYS A C 1
ATOM 847 O O . LYS A 1 106 ? 8.343 3.058 -17.862 1.00 94.75 106 LYS A O 1
ATOM 852 N N . SER A 1 107 ? 7.013 1.902 -19.252 1.00 96.00 107 SER A N 1
ATOM 853 C CA . SER A 1 107 ? 5.761 2.293 -18.595 1.00 96.00 107 SER A CA 1
ATOM 854 C C . SER A 1 107 ? 5.670 1.712 -17.187 1.00 96.00 107 SER A C 1
ATOM 856 O O . SER A 1 107 ? 5.288 2.425 -16.264 1.00 96.00 107 SER A O 1
ATOM 858 N N . LEU A 1 108 ? 6.072 0.451 -17.004 1.00 96.88 108 LEU A N 1
ATOM 859 C CA . LEU A 1 108 ? 6.110 -0.203 -15.700 1.00 96.88 108 LEU A CA 1
ATOM 860 C C . LEU A 1 108 ? 7.125 0.453 -14.758 1.00 96.88 108 LEU A C 1
ATOM 862 O O . LEU A 1 108 ? 6.826 0.653 -13.583 1.00 96.88 108 LEU A O 1
ATOM 866 N N . GLU A 1 109 ? 8.316 0.799 -15.244 1.00 96.25 109 GLU A N 1
ATOM 867 C CA . GLU A 1 109 ? 9.309 1.536 -14.456 1.00 96.25 109 GLU A CA 1
ATOM 868 C C . GLU A 1 109 ? 8.766 2.896 -14.004 1.00 96.25 109 GLU A C 1
ATOM 870 O O . GLU A 1 109 ? 8.861 3.249 -12.827 1.00 96.25 109 GLU A O 1
ATOM 875 N N . GLU A 1 110 ? 8.142 3.648 -14.916 1.00 96.56 110 GLU A N 1
ATOM 876 C CA . GLU A 1 110 ? 7.557 4.951 -14.599 1.00 96.56 110 GLU A CA 1
ATOM 877 C C . GLU A 1 110 ? 6.410 4.836 -13.585 1.00 96.56 110 GLU A C 1
ATOM 879 O O . GLU A 1 110 ? 6.382 5.580 -12.599 1.00 96.56 110 GLU A O 1
ATOM 884 N N . SER A 1 111 ? 5.474 3.908 -13.793 1.00 95.94 111 SER A N 1
ATOM 885 C CA . SER A 1 111 ? 4.343 3.696 -12.884 1.00 95.94 111 SER A CA 1
ATOM 886 C C . SER A 1 111 ? 4.807 3.237 -11.499 1.00 95.94 111 SER A C 1
ATOM 888 O O . SER A 1 111 ? 4.283 3.697 -10.482 1.00 95.94 111 SER A O 1
ATOM 890 N N . THR A 1 112 ? 5.832 2.380 -11.449 1.00 96.12 112 THR A N 1
ATOM 891 C CA . THR A 1 112 ? 6.461 1.900 -10.210 1.00 96.12 112 THR A CA 1
ATOM 892 C C . THR A 1 112 ? 7.153 3.038 -9.471 1.00 96.12 112 THR A C 1
ATOM 894 O O . THR A 1 112 ? 6.926 3.211 -8.274 1.00 96.12 112 THR A O 1
ATOM 897 N N . LYS A 1 113 ? 7.937 3.866 -10.171 1.00 94.38 113 LYS A N 1
ATOM 898 C CA . LYS A 1 113 ? 8.613 5.026 -9.578 1.00 94.38 113 LYS A CA 1
ATOM 899 C C . LYS A 1 113 ? 7.622 5.996 -8.935 1.00 94.38 113 LYS A C 1
ATOM 901 O O . LYS A 1 113 ? 7.840 6.428 -7.810 1.00 94.38 113 LYS A O 1
ATOM 906 N N . ARG A 1 114 ? 6.491 6.272 -9.591 1.00 92.19 114 ARG A N 1
ATOM 907 C CA . ARG A 1 114 ? 5.442 7.130 -9.012 1.00 92.19 114 ARG A CA 1
ATOM 908 C C . ARG A 1 114 ? 4.882 6.567 -7.707 1.00 92.19 114 ARG A C 1
ATOM 910 O O . ARG A 1 114 ? 4.675 7.321 -6.764 1.00 92.19 114 ARG A O 1
ATOM 917 N N . LEU A 1 115 ? 4.665 5.254 -7.622 1.00 92.44 115 LEU A N 1
ATOM 918 C CA . LEU A 1 115 ? 4.240 4.630 -6.367 1.00 92.44 115 LEU A CA 1
ATOM 919 C C . LEU A 1 115 ? 5.309 4.721 -5.278 1.00 92.44 115 LEU A C 1
ATOM 921 O O . LEU A 1 115 ? 4.960 4.951 -4.123 1.00 92.44 115 LEU A O 1
ATOM 925 N N . VAL A 1 116 ? 6.591 4.571 -5.624 1.00 92.56 116 VAL A N 1
ATOM 926 C CA . VAL A 1 116 ? 7.697 4.814 -4.684 1.00 92.56 116 VAL A CA 1
ATOM 927 C C . VAL A 1 116 ? 7.613 6.237 -4.137 1.00 92.56 116 VAL A C 1
ATOM 929 O O . VAL A 1 116 ? 7.568 6.412 -2.921 1.00 92.56 116 VAL A O 1
ATOM 932 N N . ASP A 1 117 ? 7.464 7.237 -5.005 1.00 90.44 117 ASP A N 1
ATOM 933 C CA . ASP A 1 117 ? 7.329 8.646 -4.608 1.00 90.44 117 ASP A CA 1
ATOM 934 C C . ASP A 1 117 ? 6.103 8.899 -3.705 1.00 90.44 117 ASP A C 1
ATOM 936 O O . ASP A 1 117 ? 6.094 9.822 -2.882 1.00 90.44 117 ASP A O 1
ATOM 940 N N . TYR A 1 118 ? 5.058 8.073 -3.818 1.00 90.62 118 TYR A N 1
ATOM 941 C CA . TYR A 1 118 ? 3.883 8.132 -2.944 1.00 90.62 118 TYR A CA 1
ATOM 942 C C . TYR A 1 118 ? 4.090 7.514 -1.559 1.00 90.62 118 TYR A C 1
ATOM 944 O O . TYR A 1 118 ? 3.364 7.855 -0.619 1.00 90.62 118 TYR A O 1
ATOM 952 N N . MET A 1 119 ? 5.068 6.618 -1.430 1.00 88.62 119 MET A N 1
ATOM 953 C CA . MET A 1 119 ? 5.422 5.941 -0.184 1.00 88.62 119 MET A CA 1
ATOM 954 C C . MET A 1 119 ? 6.544 6.625 0.584 1.00 88.62 119 MET A C 1
ATOM 956 O O . MET A 1 119 ? 6.656 6.413 1.789 1.00 88.62 119 MET A O 1
ATOM 960 N N . LEU A 1 120 ? 7.404 7.391 -0.082 1.00 83.81 120 LEU A N 1
ATOM 961 C CA . LEU A 1 120 ? 8.513 8.048 0.592 1.00 83.81 120 LEU A CA 1
ATOM 962 C C . LEU A 1 120 ? 7.981 9.076 1.617 1.00 83.81 120 LEU A C 1
ATOM 964 O O . LEU A 1 120 ? 7.009 9.797 1.379 1.00 83.81 120 LEU A O 1
ATOM 968 N N . GLU A 1 121 ? 8.615 9.122 2.787 1.00 69.81 121 GLU A N 1
ATOM 969 C CA . GLU A 1 121 ? 8.314 10.109 3.827 1.00 69.81 121 GLU A CA 1
ATOM 970 C C . GLU A 1 121 ? 9.078 11.411 3.539 1.00 69.81 121 GLU A C 1
ATOM 972 O O . GLU A 1 121 ? 10.170 11.388 2.962 1.00 69.81 121 GLU A O 1
ATOM 977 N N . SER A 1 122 ? 8.514 12.559 3.932 1.00 59.97 122 SER A N 1
ATOM 978 C CA . SER A 1 122 ? 9.205 13.847 3.808 1.00 59.97 122 SER A CA 1
ATOM 979 C C . SER A 1 122 ? 10.516 13.797 4.587 1.00 59.97 122 SER A C 1
ATOM 981 O O . SER A 1 122 ? 10.520 13.660 5.809 1.00 59.97 122 SER A O 1
ATOM 983 N N . THR A 1 123 ? 11.636 13.888 3.876 1.00 54.12 123 THR A N 1
ATOM 984 C CA . THR A 1 123 ? 12.966 14.002 4.473 1.00 54.12 123 THR A CA 1
ATOM 985 C C . THR A 1 123 ? 13.510 15.391 4.156 1.00 54.12 123 THR A C 1
ATOM 987 O O . THR A 1 123 ? 13.487 15.845 3.012 1.00 54.12 123 THR A O 1
ATOM 990 N N . ASN A 1 124 ? 13.983 16.094 5.188 1.00 47.25 124 ASN A N 1
ATOM 991 C CA . ASN A 1 124 ? 14.688 17.377 5.070 1.00 47.25 124 ASN A CA 1
ATOM 992 C C . ASN A 1 124 ? 13.898 18.508 4.380 1.00 47.25 124 ASN A C 1
ATOM 994 O O . ASN A 1 124 ? 14.434 19.216 3.529 1.00 47.25 124 ASN A O 1
ATOM 998 N N . GLY A 1 125 ? 12.621 18.688 4.734 1.00 46.59 125 GLY A N 1
ATOM 999 C CA . GLY A 1 125 ? 11.835 19.865 4.331 1.00 46.59 125 GLY A CA 1
ATOM 1000 C C . GLY A 1 125 ? 11.447 19.931 2.849 1.00 46.59 125 GLY A C 1
ATOM 1001 O O . GLY A 1 125 ? 10.849 20.918 2.428 1.00 46.59 125 GLY A O 1
ATOM 1002 N N . LYS A 1 126 ? 11.745 18.897 2.052 1.00 50.12 126 LYS A N 1
ATOM 1003 C CA . LYS A 1 126 ? 11.240 18.778 0.679 1.00 50.12 126 LYS A CA 1
ATOM 1004 C C . LYS A 1 126 ? 9.902 18.041 0.686 1.00 50.12 126 LYS A C 1
ATOM 1006 O O . LYS A 1 126 ? 9.793 17.019 1.362 1.00 50.12 126 LYS A O 1
ATOM 1011 N N . PRO A 1 127 ? 8.888 18.514 -0.057 1.00 48.47 127 PRO A N 1
ATOM 1012 C CA . PRO A 1 127 ? 7.616 17.820 -0.139 1.00 48.47 127 PRO A CA 1
ATOM 1013 C C . PRO A 1 127 ? 7.836 16.476 -0.830 1.00 48.47 127 PRO A C 1
ATOM 1015 O O . PRO A 1 127 ? 8.026 16.394 -2.040 1.00 48.47 127 PRO A O 1
ATOM 1018 N N . VAL A 1 128 ? 7.817 15.416 -0.037 1.00 58.62 128 VAL A N 1
ATOM 1019 C CA . VAL A 1 128 ? 7.589 14.066 -0.528 1.00 58.62 128 VAL A CA 1
ATOM 1020 C C . VAL A 1 128 ? 6.104 13.804 -0.339 1.00 58.62 128 VAL A C 1
ATOM 1022 O O . VAL A 1 128 ? 5.556 14.163 0.705 1.00 58.62 128 VAL A O 1
ATOM 1025 N N . SER A 1 129 ? 5.429 13.275 -1.365 1.00 66.44 129 SER A N 1
ATOM 1026 C CA . SER A 1 129 ? 3.967 13.400 -1.463 1.00 66.44 129 SER A CA 1
ATOM 1027 C C . SER A 1 129 ? 3.215 12.797 -0.270 1.00 66.44 129 SER A C 1
ATOM 1029 O O . SER A 1 129 ? 2.106 13.239 0.023 1.00 66.44 129 SER A O 1
ATOM 1031 N N . GLY A 1 130 ? 3.816 11.823 0.438 1.00 73.06 130 GLY A N 1
ATOM 1032 C CA . GLY A 1 130 ? 3.280 11.254 1.676 1.00 73.06 130 GLY A CA 1
ATOM 1033 C C . GLY A 1 130 ? 1.871 10.681 1.519 1.00 73.06 130 GLY A C 1
ATOM 1034 O O . GLY A 1 130 ? 1.162 10.503 2.511 1.00 73.06 130 GLY A O 1
ATOM 1035 N N . LEU A 1 131 ? 1.447 10.423 0.277 1.00 86.94 131 LEU A N 1
ATOM 1036 C CA . LEU A 1 131 ? 0.070 10.088 -0.059 1.00 86.94 131 LEU A CA 1
ATOM 1037 C C . LEU A 1 131 ? -0.343 8.777 0.595 1.00 86.94 131 LEU A C 1
ATOM 1039 O O . LEU A 1 131 ? -1.457 8.694 1.113 1.00 86.94 131 LEU A O 1
ATOM 1043 N N . LEU A 1 132 ? 0.558 7.788 0.655 1.00 89.56 132 LEU A N 1
ATOM 1044 C CA . LEU A 1 132 ? 0.296 6.552 1.387 1.00 89.56 132 LEU A CA 1
ATOM 1045 C C . LEU A 1 132 ? -0.024 6.846 2.862 1.00 89.56 132 LEU A C 1
ATOM 1047 O O . LEU A 1 132 ? -1.031 6.367 3.378 1.00 89.56 132 LEU A O 1
ATOM 1051 N N . ASN A 1 133 ? 0.775 7.683 3.528 1.00 89.38 133 ASN A N 1
ATOM 1052 C CA . ASN A 1 133 ? 0.588 8.007 4.945 1.00 89.38 133 ASN A CA 1
ATOM 1053 C C . ASN A 1 133 ? -0.734 8.740 5.189 1.00 89.38 133 ASN A C 1
ATOM 1055 O O . ASN A 1 133 ? -1.423 8.455 6.16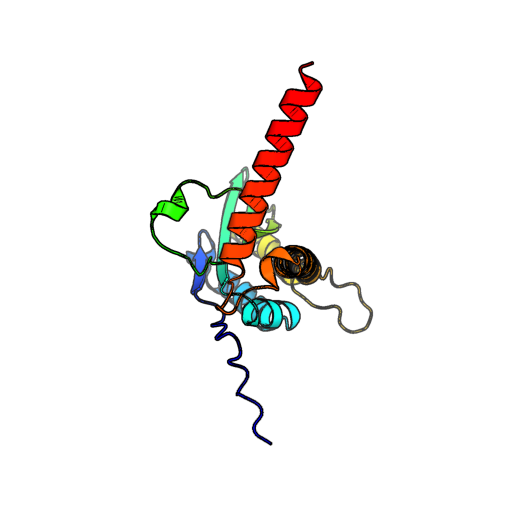6 1.00 89.38 133 ASN A O 1
ATOM 1059 N N . GLN A 1 134 ? -1.120 9.645 4.288 1.00 86.69 134 GLN A N 1
ATOM 1060 C CA . GLN A 1 134 ? -2.409 10.334 4.362 1.00 86.69 134 GLN A CA 1
ATOM 1061 C C . GLN A 1 134 ? -3.580 9.352 4.238 1.00 86.69 134 GLN A C 1
ATOM 1063 O O . GLN A 1 134 ? -4.489 9.386 5.066 1.00 86.69 134 GLN A O 1
ATOM 1068 N N . HIS A 1 135 ? -3.533 8.429 3.272 1.00 87.56 135 HIS A N 1
ATOM 1069 C CA . HIS A 1 135 ? -4.576 7.414 3.096 1.00 87.56 135 HIS A CA 1
ATOM 1070 C C . HIS A 1 135 ? -4.666 6.472 4.303 1.00 87.56 135 HIS A C 1
ATOM 1072 O O . HIS A 1 135 ? -5.764 6.167 4.768 1.00 87.56 135 HIS A O 1
ATOM 1078 N N . LEU A 1 136 ? -3.521 6.047 4.847 1.00 88.38 136 LEU A N 1
ATOM 1079 C CA . LEU A 1 136 ? -3.462 5.222 6.055 1.00 88.38 136 LEU A CA 1
ATOM 1080 C C . LEU A 1 136 ? -4.024 5.956 7.272 1.00 88.38 136 LEU A C 1
ATOM 1082 O O . LEU A 1 136 ? -4.759 5.354 8.052 1.00 88.38 136 LEU A O 1
ATOM 1086 N N . LYS A 1 137 ? -3.710 7.247 7.432 1.00 87.50 137 LYS A N 1
ATOM 1087 C CA . LYS A 1 137 ? -4.228 8.066 8.531 1.00 87.50 137 LYS A CA 1
ATOM 1088 C C . LYS A 1 137 ? -5.740 8.231 8.432 1.00 87.50 137 LYS A C 1
ATOM 1090 O O . LYS A 1 137 ? -6.429 7.921 9.395 1.00 87.50 137 LYS A O 1
ATOM 1095 N N . LEU A 1 138 ? -6.254 8.636 7.269 1.00 83.88 138 LEU A N 1
ATOM 1096 C CA . LEU A 1 138 ? -7.696 8.766 7.042 1.00 83.88 138 LEU A CA 1
ATOM 1097 C C . LEU A 1 138 ? -8.418 7.448 7.328 1.00 83.88 138 LEU A C 1
ATOM 1099 O O . LEU A 1 138 ? -9.397 7.427 8.070 1.00 83.88 138 LEU A O 1
ATOM 1103 N N . LYS A 1 139 ? -7.882 6.332 6.820 1.00 82.25 139 LYS A N 1
ATOM 1104 C CA . LYS A 1 139 ? -8.453 5.011 7.080 1.00 82.25 139 LYS A CA 1
ATOM 1105 C C . LYS A 1 139 ? -8.388 4.647 8.563 1.00 82.25 139 LYS A C 1
ATOM 1107 O O . LYS A 1 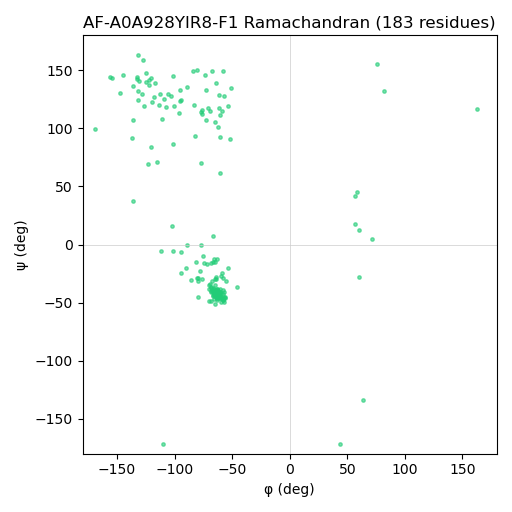139 ? -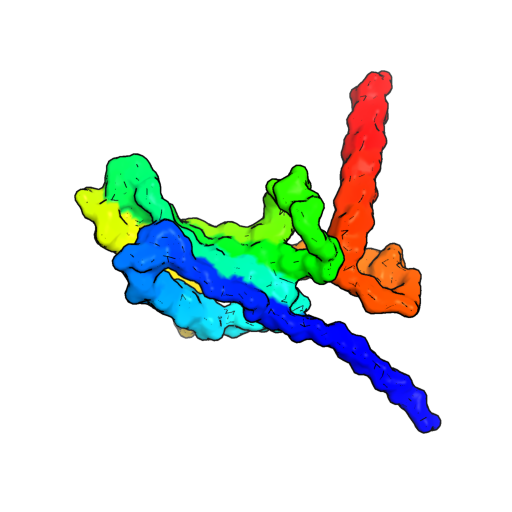9.356 4.128 9.100 1.00 82.25 139 LYS A O 1
ATOM 1112 N N . ASN A 1 140 ? -7.283 4.934 9.248 1.00 82.56 140 ASN A N 1
ATOM 1113 C CA . ASN A 1 140 ? -7.170 4.712 10.687 1.00 82.56 140 ASN A CA 1
ATOM 1114 C C . ASN A 1 140 ? -8.201 5.536 11.471 1.00 82.56 140 ASN A C 1
ATOM 1116 O O . ASN A 1 140 ? -8.824 5.004 12.382 1.00 82.56 140 ASN A O 1
ATOM 1120 N N . ASP A 1 141 ? -8.407 6.800 11.115 1.00 81.06 141 ASP A N 1
ATOM 1121 C CA . ASP A 1 141 ? -9.363 7.671 11.798 1.00 81.06 141 ASP A CA 1
ATOM 1122 C C . ASP A 1 141 ? -10.807 7.190 11.579 1.00 81.06 141 ASP A C 1
ATOM 1124 O O . ASP A 1 141 ? -11.598 7.175 12.521 1.00 81.06 141 ASP A O 1
ATOM 1128 N N . GLU A 1 142 ? -11.147 6.718 10.374 1.00 74.69 142 GLU A N 1
ATOM 1129 C CA . GLU A 1 142 ? -12.424 6.039 10.098 1.00 74.69 142 GLU A CA 1
ATOM 1130 C C . GLU A 1 142 ? -12.609 4.802 10.987 1.00 74.69 142 GLU A C 1
ATOM 1132 O O . GLU A 1 142 ? -13.651 4.641 11.623 1.00 74.69 142 GLU A O 1
ATOM 1137 N N . ILE A 1 143 ? -11.582 3.951 11.080 1.00 72.88 143 ILE A N 1
ATOM 1138 C CA . ILE A 1 143 ? -11.601 2.744 11.913 1.00 72.88 143 ILE A CA 1
ATOM 1139 C C . ILE A 1 143 ? -11.831 3.095 13.387 1.00 72.88 143 ILE A C 1
ATOM 1141 O O . ILE A 1 143 ? -12.702 2.519 14.039 1.00 72.88 143 ILE A O 1
ATOM 1145 N N . GLN A 1 144 ? -11.064 4.048 13.914 1.00 70.88 144 GLN A N 1
ATOM 1146 C CA . GLN A 1 144 ? -11.120 4.429 15.324 1.00 70.88 144 GLN A CA 1
ATOM 1147 C C . GLN A 1 144 ? -12.434 5.135 15.679 1.00 70.88 144 GLN A C 1
ATOM 1149 O O . GLN A 1 144 ? -12.964 4.898 16.760 1.00 70.88 144 GLN A O 1
ATOM 1154 N N . LYS A 1 145 ? -13.019 5.927 14.768 1.00 65.31 145 LYS A N 1
ATOM 1155 C CA . LYS A 1 145 ? -14.371 6.490 14.947 1.00 65.31 145 LYS A CA 1
ATOM 1156 C C . LYS A 1 145 ? -15.436 5.409 15.083 1.00 65.31 145 LYS A C 1
ATOM 1158 O O . LYS A 1 145 ? -16.372 5.580 15.856 1.00 65.31 145 LYS A O 1
ATOM 1163 N N . VAL A 1 146 ? -15.306 4.318 14.329 1.00 63.69 146 VAL A N 1
ATOM 1164 C CA . VAL A 1 146 ? -16.232 3.185 14.417 1.00 63.69 146 VAL A CA 1
ATOM 1165 C C . VAL A 1 146 ? -16.033 2.443 15.735 1.00 63.69 146 VAL A C 1
ATOM 1167 O O . VAL A 1 146 ? -17.007 2.244 16.441 1.00 63.69 146 VAL A O 1
ATOM 1170 N N . ILE A 1 147 ? -14.798 2.102 16.116 1.00 59.50 147 ILE A N 1
ATOM 1171 C CA . ILE A 1 147 ? -14.513 1.365 17.364 1.00 59.50 147 ILE A CA 1
ATOM 1172 C C . ILE A 1 147 ? -14.822 2.204 18.619 1.00 59.50 147 ILE A C 1
ATOM 1174 O O . ILE A 1 147 ? -15.212 1.657 19.644 1.00 59.50 147 ILE A O 1
ATOM 1178 N N . GLY A 1 148 ? -14.669 3.527 18.555 1.00 58.59 148 GLY A N 1
ATOM 1179 C CA . GLY A 1 148 ? -14.850 4.430 19.694 1.00 58.59 148 GLY A CA 1
ATOM 1180 C C . GLY A 1 148 ? -16.301 4.736 20.081 1.00 58.59 148 GLY A C 1
ATOM 1181 O O . GLY A 1 148 ? -16.508 5.505 21.020 1.00 58.59 148 GLY A O 1
ATOM 1182 N N . LYS A 1 149 ? -17.315 4.195 19.385 1.00 56.97 149 LYS A N 1
ATOM 1183 C CA . LYS A 1 149 ? -18.720 4.450 19.749 1.00 56.97 149 LYS A CA 1
ATOM 1184 C C . LYS A 1 149 ? -19.121 3.691 21.031 1.00 56.97 149 LYS A C 1
ATOM 1186 O O . LYS A 1 149 ? -18.673 2.561 21.222 1.00 56.97 149 LYS A O 1
ATOM 1191 N N . PRO A 1 150 ? -20.008 4.255 21.880 1.00 52.25 150 PRO A N 1
ATOM 1192 C CA . PRO A 1 150 ? -20.418 3.659 23.163 1.00 52.25 150 PRO A CA 1
ATOM 1193 C C . PRO A 1 150 ? -20.984 2.233 23.067 1.00 52.25 150 PRO A C 1
ATOM 1195 O O . PRO A 1 150 ? -20.811 1.407 23.963 1.00 52.25 150 PRO A O 1
ATOM 1198 N N . GLU A 1 151 ? -21.631 1.937 21.942 1.00 50.97 151 GLU A N 1
ATOM 1199 C CA . GLU A 1 151 ? -22.203 0.629 21.603 1.00 50.97 151 GLU A CA 1
ATOM 1200 C C . GLU A 1 151 ? -21.149 -0.476 21.434 1.00 50.97 151 GLU A C 1
ATOM 1202 O O . GLU A 1 151 ? -21.482 -1.657 21.434 1.00 50.97 151 GLU A O 1
ATOM 1207 N N . PHE A 1 152 ? -19.879 -0.087 21.300 1.00 50.41 152 PHE A N 1
ATOM 1208 C CA . PHE A 1 152 ? -18.721 -0.970 21.177 1.00 50.41 152 PHE A CA 1
ATOM 1209 C C . PHE A 1 152 ? -17.795 -0.913 22.398 1.00 50.41 152 PHE A C 1
ATOM 1211 O O . PHE A 1 152 ? -16.847 -1.692 22.478 1.00 50.41 152 PHE A O 1
ATOM 1218 N N . SER A 1 153 ? -18.057 -0.014 23.356 1.00 45.78 153 SER A N 1
ATOM 1219 C CA . SER A 1 153 ? -17.245 0.171 24.568 1.00 45.78 153 SER A CA 1
ATOM 1220 C C . SER A 1 153 ? -17.844 -0.469 25.827 1.00 45.78 153 SER A C 1
ATOM 1222 O O . SER A 1 153 ? -17.189 -0.497 26.868 1.00 45.78 153 SER A O 1
ATOM 1224 N N . SER A 1 154 ? -19.062 -1.013 25.750 1.00 40.00 154 SER A N 1
ATOM 1225 C CA . SER A 1 154 ? -19.795 -1.571 26.892 1.00 40.00 154 SER A CA 1
ATOM 1226 C C . SER A 1 154 ? -20.138 -3.051 26.686 1.00 40.00 154 SER A C 1
ATOM 1228 O O . SER A 1 154 ? -21.229 -3.418 26.266 1.00 40.00 154 SER A O 1
ATOM 1230 N N . GLY A 1 155 ? -19.191 -3.936 27.006 1.00 41.72 155 GLY A N 1
ATOM 1231 C CA . GLY A 1 155 ? -19.453 -5.375 27.068 1.00 41.72 155 GLY A CA 1
ATOM 1232 C C . GLY A 1 155 ? -18.184 -6.216 27.036 1.00 41.72 155 GLY A C 1
ATOM 1233 O O . GLY A 1 155 ? -17.441 -6.221 26.065 1.00 41.72 155 GLY A O 1
ATOM 1234 N N . SER A 1 156 ? -17.950 -6.937 28.123 1.00 43.84 156 SER A N 1
ATOM 1235 C CA . SER A 1 156 ? -16.835 -7.828 28.445 1.00 43.84 156 SER A CA 1
ATOM 1236 C C . SER A 1 156 ? -16.631 -9.029 27.504 1.00 43.84 156 SER A C 1
ATOM 1238 O O . SER A 1 156 ? -16.697 -10.165 27.957 1.00 43.84 156 SER A O 1
ATOM 1240 N N . ASN A 1 157 ? -16.360 -8.815 26.219 1.00 39.41 157 ASN A N 1
ATOM 1241 C CA . ASN A 1 157 ? -15.756 -9.801 25.317 1.00 39.41 157 ASN A CA 1
ATOM 1242 C C . ASN A 1 157 ? -15.047 -9.041 24.194 1.00 39.41 157 ASN A C 1
ATOM 1244 O O . ASN A 1 157 ? -15.520 -7.988 23.789 1.00 39.41 157 ASN A O 1
ATOM 1248 N N . ALA A 1 158 ? -13.899 -9.536 23.730 1.00 44.03 158 ALA A N 1
ATOM 1249 C CA . ALA A 1 158 ? -13.039 -8.876 22.746 1.00 44.03 158 ALA A CA 1
ATOM 1250 C C . ALA A 1 158 ? -13.804 -8.447 21.475 1.00 44.03 158 ALA A C 1
ATOM 1252 O O . ALA A 1 158 ? -13.907 -9.214 20.520 1.00 44.03 158 ALA A O 1
ATOM 1253 N N . PHE A 1 159 ? -14.323 -7.218 21.474 1.00 47.19 159 PHE A N 1
ATOM 1254 C CA . PHE A 1 159 ? -15.077 -6.651 20.366 1.00 47.19 159 PHE A CA 1
ATOM 1255 C C . PHE A 1 159 ? -14.093 -6.328 19.244 1.00 47.19 159 PHE A C 1
ATOM 1257 O O . PHE A 1 159 ? -13.243 -5.442 19.359 1.00 47.19 159 PHE A O 1
ATOM 1264 N N . THR A 1 160 ? -14.127 -7.117 18.176 1.00 53.84 160 THR A N 1
ATOM 1265 C CA . THR A 1 160 ? -13.161 -6.966 17.080 1.00 53.84 160 THR A CA 1
ATOM 1266 C C . THR A 1 160 ? -13.580 -5.822 16.152 1.00 53.84 160 THR A C 1
ATOM 1268 O O . THR A 1 160 ? -14.772 -5.580 15.967 1.00 53.84 160 THR A O 1
ATOM 1271 N N . TYR A 1 161 ? -12.625 -5.142 15.499 1.00 51.38 161 TYR A N 1
ATOM 1272 C CA . TYR A 1 161 ? -12.904 -4.118 14.468 1.00 51.38 161 TYR A CA 1
ATOM 1273 C C . TYR A 1 161 ? -13.975 -4.576 13.461 1.00 51.38 161 TYR A C 1
ATOM 1275 O O . TYR A 1 161 ? -14.846 -3.813 13.054 1.00 51.38 161 TYR A O 1
ATOM 1283 N N . THR A 1 162 ? -13.971 -5.864 13.126 1.00 50.00 162 THR A N 1
ATOM 1284 C CA . THR A 1 162 ? -14.985 -6.490 12.284 1.00 50.00 162 THR A CA 1
ATOM 1285 C C . THR A 1 162 ? -16.408 -6.376 12.794 1.00 50.00 162 THR A C 1
ATOM 1287 O O . THR A 1 162 ? -17.322 -6.139 12.006 1.00 50.00 162 THR A O 1
ATOM 1290 N N . GLU A 1 163 ? -16.629 -6.647 14.074 1.00 52.34 163 GLU A N 1
ATOM 1291 C CA . GLU A 1 163 ? -17.966 -6.606 14.660 1.00 52.34 163 GLU A CA 1
ATOM 1292 C C . GLU A 1 163 ? -18.467 -5.168 14.695 1.00 52.34 163 GLU A C 1
ATOM 1294 O O . GLU A 1 163 ? -19.616 -4.920 14.326 1.00 52.34 163 GLU A O 1
ATOM 1299 N N . ALA A 1 164 ? -17.564 -4.222 14.969 1.00 55.16 164 ALA A N 1
ATOM 1300 C CA . ALA A 1 164 ? -17.863 -2.800 14.927 1.00 55.16 164 ALA A CA 1
ATOM 1301 C C . ALA A 1 164 ? -18.260 -2.335 13.515 1.00 55.16 164 ALA A C 1
ATOM 1303 O O . ALA A 1 164 ? -19.282 -1.675 13.336 1.00 55.16 164 ALA A O 1
ATOM 1304 N N . VAL A 1 165 ? -17.536 -2.773 12.478 1.00 53.56 165 VAL A N 1
ATOM 1305 C CA . VAL A 1 165 ? -17.892 -2.487 11.076 1.00 53.56 165 VAL A CA 1
ATOM 1306 C C . VAL A 1 165 ? -19.206 -3.159 10.669 1.00 53.56 165 VAL A C 1
ATOM 1308 O O . VAL A 1 165 ? -20.031 -2.534 10.007 1.00 53.56 165 VAL A O 1
ATOM 1311 N N . LYS A 1 166 ? -19.442 -4.421 11.054 1.00 56.50 166 LYS A N 1
ATOM 1312 C CA . LYS A 1 166 ? -20.687 -5.147 10.727 1.00 56.50 166 LYS A CA 1
ATOM 1313 C C . LYS A 1 166 ? -21.922 -4.525 11.377 1.00 56.50 166 LYS A C 1
ATOM 1315 O O . LYS A 1 166 ? -23.007 -4.605 10.803 1.00 56.50 166 LYS A O 1
ATOM 1320 N N . GLN A 1 167 ? -21.786 -3.980 12.580 1.00 57.84 167 GLN A N 1
ATOM 1321 C CA . GLN A 1 167 ? -22.874 -3.313 13.288 1.00 57.84 167 GLN A CA 1
ATOM 1322 C C . GLN A 1 167 ? -23.088 -1.892 12.762 1.00 57.84 167 GLN A C 1
ATOM 1324 O O . GLN A 1 167 ? -24.218 -1.559 12.420 1.00 57.84 167 GLN A O 1
ATOM 1329 N N . TRP A 1 168 ? -22.017 -1.116 12.559 1.00 55.66 168 TRP A N 1
ATOM 1330 C CA . TRP A 1 168 ? -22.112 0.212 11.947 1.00 55.66 168 TRP A CA 1
ATOM 1331 C C . TRP A 1 168 ? -22.765 0.161 10.561 1.00 55.66 168 TRP A C 1
ATOM 1333 O O . TRP A 1 168 ? -23.686 0.922 10.297 1.00 55.66 168 TRP A O 1
ATOM 1343 N N . ARG A 1 169 ? -22.375 -0.790 9.698 1.00 58.19 169 ARG A N 1
ATOM 1344 C CA . ARG A 1 169 ? -22.999 -0.948 8.371 1.00 58.19 169 ARG A CA 1
ATOM 1345 C C . ARG A 1 169 ? -24.474 -1.336 8.437 1.00 58.19 169 ARG A C 1
ATOM 1347 O O . ARG A 1 169 ? -25.221 -1.017 7.523 1.00 58.19 169 ARG A O 1
ATOM 1354 N N . ARG A 1 170 ? -24.897 -2.056 9.481 1.00 61.59 170 ARG A N 1
ATOM 1355 C CA . ARG A 1 170 ? -26.318 -2.374 9.675 1.00 61.59 170 ARG A CA 1
ATOM 1356 C C . ARG A 1 170 ? -27.117 -1.135 10.061 1.00 61.59 170 ARG A C 1
ATOM 1358 O O . ARG A 1 170 ? -28.220 -0.985 9.557 1.00 61.59 170 ARG A O 1
ATOM 1365 N N . GLN A 1 171 ? -26.546 -0.263 10.887 1.00 62.16 171 GLN A N 1
ATOM 1366 C CA . GLN A 1 171 ? -27.156 1.017 11.245 1.00 62.16 171 GLN A CA 1
ATOM 1367 C C . GLN A 1 171 ? -27.197 1.980 10.058 1.00 62.16 171 GLN A C 1
ATOM 1369 O O . GLN A 1 171 ? -28.267 2.452 9.721 1.00 62.16 171 GLN A O 1
ATOM 1374 N N . ASP A 1 172 ? -26.083 2.166 9.346 1.00 63.47 172 ASP A N 1
ATOM 1375 C CA . ASP A 1 172 ? -25.993 3.065 8.182 1.00 63.47 172 ASP A CA 1
ATOM 1376 C C . ASP A 1 172 ? -26.998 2.692 7.073 1.00 63.47 172 ASP A C 1
ATOM 1378 O O . ASP A 1 172 ? -27.655 3.548 6.478 1.00 63.47 172 ASP A O 1
ATOM 1382 N N . LEU A 1 173 ? -27.186 1.385 6.844 1.00 59.66 173 LEU A N 1
ATOM 1383 C CA . LEU A 1 173 ? -28.200 0.879 5.920 1.00 59.66 173 LEU A CA 1
ATOM 1384 C C . LEU A 1 173 ? -29.629 1.133 6.433 1.00 59.66 173 LEU A C 1
ATOM 1386 O O . LEU A 1 173 ? -30.506 1.471 5.644 1.00 59.66 173 LEU A O 1
ATOM 1390 N N . GLN A 1 174 ? -29.875 0.955 7.736 1.00 67.00 174 GLN A N 1
ATOM 1391 C CA . GLN A 1 174 ? -31.181 1.227 8.348 1.00 67.00 174 GLN A CA 1
ATOM 1392 C C . GLN A 1 174 ? -31.535 2.715 8.292 1.00 67.00 174 GLN A C 1
ATOM 1394 O O . GLN A 1 174 ? -32.663 3.046 7.930 1.00 67.00 174 GLN A O 1
ATOM 1399 N N . ASP A 1 175 ? -30.572 3.588 8.575 1.00 72.19 175 ASP A N 1
ATOM 1400 C CA . ASP A 1 175 ? -30.728 5.040 8.516 1.00 72.19 175 ASP A CA 1
ATOM 1401 C C . ASP A 1 175 ? -30.995 5.494 7.073 1.00 72.19 175 ASP A C 1
ATOM 1403 O O . ASP A 1 175 ? -31.963 6.205 6.819 1.00 72.19 175 ASP A O 1
ATOM 1407 N N . SER A 1 176 ? -30.249 4.965 6.096 1.00 63.25 176 SER A N 1
ATOM 1408 C CA . SER A 1 176 ? -30.477 5.257 4.671 1.00 63.25 176 SER A CA 1
ATOM 1409 C C . SER A 1 176 ? -31.860 4.807 4.176 1.00 63.25 176 SER A C 1
ATOM 1411 O O . SER A 1 176 ? -32.494 5.494 3.375 1.00 63.25 176 SER A O 1
ATOM 1413 N N . ILE A 1 177 ? -32.350 3.647 4.635 1.00 67.19 177 ILE A N 1
ATOM 1414 C CA . ILE A 1 177 ? -33.704 3.164 4.308 1.00 67.19 177 ILE A CA 1
ATOM 1415 C C . ILE A 1 177 ? -34.762 4.077 4.933 1.00 67.19 177 ILE A C 1
ATOM 1417 O O . ILE A 1 177 ? -35.770 4.374 4.293 1.00 67.19 177 ILE A O 1
ATOM 1421 N N . LYS A 1 178 ? -34.542 4.524 6.170 1.00 75.56 178 LYS A N 1
ATOM 1422 C CA . LYS A 1 178 ? -35.455 5.422 6.874 1.00 75.56 178 LYS A CA 1
ATOM 1423 C C . LYS A 1 178 ? -35.553 6.780 6.175 1.00 75.56 178 LYS A C 1
ATOM 1425 O O . LYS A 1 178 ? -36.667 7.227 5.915 1.00 75.56 178 LYS A O 1
ATOM 1430 N N . ASP A 1 179 ? -34.423 7.360 5.782 1.00 74.81 179 ASP A N 1
ATOM 1431 C CA . ASP A 1 179 ? -34.375 8.621 5.035 1.00 74.81 179 ASP A CA 1
ATOM 1432 C C . ASP A 1 179 ? -35.108 8.518 3.689 1.00 74.81 179 ASP A C 1
ATOM 1434 O O . ASP A 1 179 ? -35.864 9.414 3.318 1.00 74.81 179 ASP A O 1
ATOM 1438 N N . LEU A 1 180 ? -34.957 7.399 2.969 1.00 68.56 180 LEU A N 1
ATOM 1439 C CA . LEU A 1 180 ? -35.689 7.145 1.721 1.00 68.56 180 LEU A CA 1
ATOM 1440 C C . LEU A 1 180 ? -37.206 7.058 1.932 1.00 68.56 180 LEU A C 1
ATOM 1442 O O . LEU A 1 180 ? -37.974 7.569 1.119 1.00 68.56 180 LEU A O 1
ATOM 1446 N N . ILE A 1 181 ? -37.648 6.420 3.019 1.00 70.25 181 ILE A N 1
ATOM 1447 C CA . ILE A 1 181 ? -39.071 6.331 3.368 1.00 70.25 181 ILE A CA 1
ATOM 1448 C C . ILE A 1 181 ? -39.621 7.719 3.721 1.00 70.25 181 ILE A C 1
ATOM 1450 O O . ILE A 1 181 ? -40.733 8.051 3.313 1.00 70.25 181 ILE A O 1
ATOM 1454 N N . GLU A 1 182 ? -38.856 8.535 4.445 1.00 75.56 182 GLU A N 1
ATOM 1455 C CA . GLU A 1 182 ? -39.254 9.893 4.832 1.00 75.56 182 GLU A CA 1
ATOM 1456 C C . GLU A 1 182 ? -39.291 10.862 3.642 1.00 75.56 182 GLU A C 1
ATOM 1458 O O . GLU A 1 182 ? -40.201 11.678 3.573 1.00 75.56 182 GLU A O 1
ATOM 1463 N N . GLN A 1 183 ? -38.391 10.723 2.665 1.00 71.25 183 GLN A N 1
ATOM 1464 C CA . GLN A 1 183 ? -38.401 11.518 1.426 1.00 71.25 183 GLN A CA 1
ATOM 1465 C C . GLN A 1 183 ? -39.500 11.109 0.430 1.00 71.25 183 GLN A C 1
ATOM 1467 O O . GLN A 1 183 ? -39.781 11.846 -0.512 1.00 71.25 183 GLN A O 1
ATOM 1472 N N . SER A 1 184 ? -40.099 9.927 0.604 1.00 59.28 184 SER A N 1
ATOM 1473 C CA . SER A 1 184 ? -41.177 9.416 -0.258 1.00 59.28 184 SER A CA 1
ATOM 1474 C C . SER A 1 184 ? -42.592 9.817 0.189 1.00 59.28 184 SER A C 1
ATOM 1476 O O . SER A 1 184 ? -43.564 9.422 -0.458 1.00 59.28 184 SER A O 1
ATOM 1478 N N . LYS A 1 185 ? -42.709 10.567 1.291 1.00 51.91 185 LYS A N 1
ATOM 1479 C CA . LYS A 1 185 ? -43.960 11.123 1.827 1.00 51.91 185 LYS A CA 1
ATOM 1480 C C . LYS A 1 185 ? -44.084 12.603 1.495 1.00 51.91 185 LYS A C 1
ATOM 1482 O O . LYS A 1 185 ? -45.239 13.027 1.277 1.00 51.91 185 LYS A O 1
#

Mean predicted aligned error: 12.21 Å

Secondary structure (DSSP, 8-state):
-------------EEEEEEEEHHHH-HHHHHHHHHHHHH-HHHHHHHHHS-EEEEEEEEE-GGGEEEEEEEEEE--SS-SGGGGG---STTEEEEEEEEE-SSHHHHHHHHHHHHHHHH----TTS----HHHHHHHHHHHHHHHHHTSHHHHSSSS---HHHHHHHHHHHHHHHHHHHHHHHT-

Nearest PDB structures (foldseek):
  4r39-assembly3_C  TM=5.796E-01  e=3.201E-01  Erythrobacter litoralis HTCC2594
  4r3a-assembly2_B  TM=5.443E-01  e=3.013E-01  Erythrobacter litoralis HTCC2594
  4r3a-assembly1_A  TM=5.598E-01  e=3.840E-01  Erythrobacter litoralis HTCC2594
  4r39-asse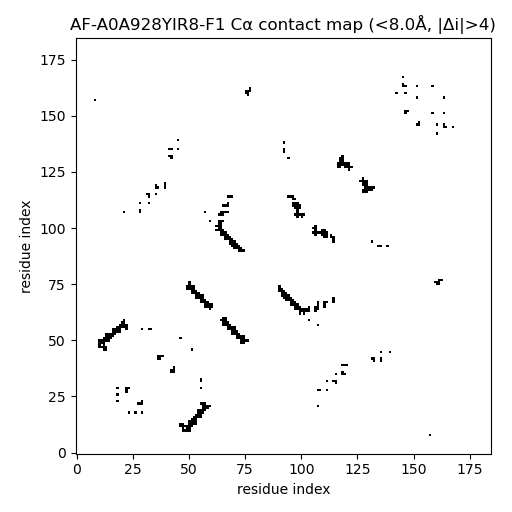mbly4_D  TM=4.903E-01  e=3.840E-01  Erythrobacter litoralis HTCC2594
  3zxo-assembly1_A  TM=3.834E-01  e=3.013E-01  Mycobacterium tuberculosis H37Rv

pLDDT: mean 72.78, std 20.68, range [26.34, 96.88]

Sequence (185 aa):
MQVQGTTSPNFKAIKSVRCEGLYKKFPEQGKILVDTFKNNKTAMEFCKKYDVKLVFHACEEAMHSVKSSILIFLENPTKGWFSRLINGKYDKIDLAGYGNKYEVGKSLEESTKRLVDYMLESTNGKPVSGLLNQHLKLKNDEIQKVIGKPEFSSGSNAFTYTEAVKQWRRQDLQDSIKDLIEQSK

Radius of gyration: 20.08 Å; Cα contacts (8 Å, |Δi|>4): 263; chains: 1; bounding box: 59×38×71 Å